Protein AF-A0A969SN34-F1 (afdb_monomer_lite)

Sequence (323 aa):
MRVRGWRISVAPETTIDSSGNVTDIQGRVGVETDTRIGTIGVEGRLGSQAVGDDPLGGIQGGISLIFTPGRPPERRSRCDRRRVTLVENIRYECQQERDIPAQQVTRTREVERQQERTRFLYFDYATSRINNSLSASSLGELSVDLSEGFRVSSIRGFTSPEGPREAGVRFQGNEQLSRERAEAGVSQVQQLCAREGIGNCFAASADISGQGELYTLETLTGEEVERPQQAEFAATEFTTQQQEEMHRTPGLTRRLERARTPDERADIVYPLLRRAAITLTRTQRVTESFTEEIPARIERRDILGGCPPDIIQSAFPQARISP

Foldseek 3Di:
DDWPDKDWDKDKDWDADPVRHTQWIKMKIKIWTADQFFIKMKIKIFIDRDDDDDPRPDGDIDIDIDTDGDDGDDDDDDDDDDDDDDDDDDAFWDKDKDWDAKDKDKDKDKDKDKDKDKAKFFDDPLALHTPCVVRVVRLVVLLVCLVVVWAWQEKEFEAAPPDAQDCDPPGRHQQVRSLSNLVSVVVSSVVSCVVVVNDHRHDPNRYGHRPGYDQFDADPVRHTDDPDVSLVRQLVCCVPPPVNVVVPDVVLVVQCVVDPGSVSSCVSRRSVRRIMMTMIMDIDIDMDIDIDIDHMDMDMDTDPPGDDPSSCCSVPVPDDPDD

Secondary structure (DSSP, 8-state):
-----EEEEEEEEEEE-TTS-EEEEEEEEEEEEEETTEEEEEEEEEEE---SS-TTTT-B--EEEEEEE-PPPPP-------------------EEEEEE--EEEEEEEEEEEEEEEEEEEEB-TTSS-B-HHHHHHHHHHHHHHHHTT-EEEEEEEEE-S-S-SS--SSS--HHHHHHHHHHHHHHHHHHHHHHTT-S--EEEEEEEEEEEESS--B-TTSPBP-TTHHHHHHHHHHHH-GGGGGG--HHHHHHHHH--SHHHHHHHHHHHHSEEEEEEEEEEEEEEEEEEEEPPEEEEEE-TT---HHHHHHH-TT-----

Structure (mmCIF, N/CA/C/O backbone):
data_AF-A0A969SN34-F1
#
_entry.id   AF-A0A969SN34-F1
#
loop_
_atom_site.group_PDB
_atom_site.id
_atom_site.type_symbol
_atom_site.label_atom_id
_atom_site.label_alt_id
_atom_site.label_comp_id
_atom_site.label_asym_id
_atom_site.label_entity_id
_atom_site.label_seq_id
_atom_site.pdbx_PDB_ins_code
_atom_site.Cartn_x
_atom_site.Cartn_y
_atom_site.Cartn_z
_atom_site.occupancy
_atom_site.B_iso_or_equiv
_atom_site.auth_seq_id
_atom_site.auth_comp_id
_atom_site.auth_asym_id
_atom_site.auth_atom_id
_atom_site.pdbx_PDB_model_num
ATOM 1 N N . MET A 1 1 ? 80.423 12.683 -58.656 1.00 37.47 1 MET A N 1
ATOM 2 C CA . MET A 1 1 ? 79.623 11.612 -58.014 1.00 37.47 1 MET A CA 1
ATOM 3 C C . MET A 1 1 ? 79.048 10.713 -59.100 1.00 37.47 1 MET A C 1
ATOM 5 O O . MET A 1 1 ? 78.595 11.242 -60.101 1.00 37.47 1 MET A O 1
ATOM 9 N N . ARG A 1 2 ? 79.123 9.381 -58.968 1.00 41.38 2 ARG A N 1
ATOM 10 C CA . ARG A 1 2 ? 78.404 8.451 -59.862 1.00 41.38 2 ARG A CA 1
ATOM 11 C C . ARG A 1 2 ? 77.248 7.864 -59.066 1.00 41.38 2 ARG A C 1
ATOM 13 O O . ARG A 1 2 ? 77.517 7.167 -58.092 1.00 41.38 2 ARG A O 1
ATOM 20 N N . VAL A 1 3 ? 76.028 8.174 -59.481 1.00 42.81 3 VAL A N 1
ATOM 21 C CA . VAL A 1 3 ? 74.802 7.562 -58.973 1.00 42.81 3 VAL A CA 1
ATOM 22 C C . VAL A 1 3 ? 74.585 6.228 -59.690 1.00 42.81 3 VAL A C 1
ATOM 24 O O . VAL A 1 3 ? 74.820 6.154 -60.897 1.00 42.81 3 VAL A O 1
ATOM 27 N N . ARG A 1 4 ? 74.212 5.168 -58.959 1.00 44.03 4 ARG A N 1
ATOM 28 C CA . ARG A 1 4 ? 74.008 3.819 -59.528 1.00 44.03 4 ARG A CA 1
ATOM 29 C C . ARG A 1 4 ? 72.549 3.438 -59.792 1.00 44.03 4 ARG A C 1
ATOM 31 O O . ARG A 1 4 ? 72.320 2.471 -60.506 1.00 44.03 4 ARG A O 1
ATOM 38 N N . GLY A 1 5 ? 71.602 4.237 -59.332 1.00 53.84 5 GLY A N 1
ATOM 39 C CA . GLY A 1 5 ? 70.182 4.084 -59.615 1.00 53.84 5 GLY A CA 1
ATOM 40 C C . GLY A 1 5 ? 69.414 5.187 -58.907 1.00 53.84 5 GLY A C 1
ATOM 41 O O . GLY A 1 5 ? 69.837 5.634 -57.838 1.00 53.84 5 GLY A O 1
ATOM 42 N N . TRP A 1 6 ? 68.333 5.644 -59.531 1.00 41.66 6 TRP A N 1
ATOM 43 C CA . TRP A 1 6 ? 67.339 6.502 -58.900 1.00 41.66 6 TRP A CA 1
ATOM 44 C C . TRP A 1 6 ? 66.037 5.723 -58.813 1.00 41.66 6 TRP A C 1
ATOM 46 O O . TRP A 1 6 ? 65.613 5.137 -59.812 1.00 41.66 6 TRP A O 1
ATOM 56 N N . ARG A 1 7 ? 65.403 5.731 -57.643 1.00 48.06 7 ARG A N 1
ATOM 57 C CA . ARG A 1 7 ? 64.019 5.292 -57.483 1.00 48.06 7 ARG A CA 1
ATOM 58 C C . ARG A 1 7 ? 63.188 6.512 -57.133 1.00 48.06 7 ARG A C 1
ATOM 60 O O . ARG A 1 7 ? 63.484 7.201 -56.164 1.00 48.06 7 ARG A O 1
ATOM 67 N N . ILE A 1 8 ? 62.175 6.780 -57.944 1.00 47.59 8 ILE A N 1
ATOM 68 C CA . ILE A 1 8 ? 61.198 7.833 -57.686 1.00 47.59 8 ILE A CA 1
ATOM 69 C C . ILE A 1 8 ? 59.876 7.131 -57.394 1.00 47.59 8 ILE A C 1
ATOM 71 O O . ILE A 1 8 ? 59.449 6.281 -58.175 1.00 47.59 8 ILE A O 1
ATOM 75 N N . SER A 1 9 ? 59.257 7.451 -56.266 1.00 50.97 9 SER A N 1
ATOM 76 C CA . SER A 1 9 ? 57.917 6.987 -55.910 1.00 50.97 9 SER A CA 1
ATOM 77 C C . SER A 1 9 ? 57.007 8.190 -55.730 1.00 50.97 9 SER A C 1
ATOM 79 O O . SER A 1 9 ? 57.324 9.086 -54.950 1.00 50.97 9 SER A O 1
ATOM 81 N N . VAL A 1 10 ? 55.880 8.191 -56.437 1.00 49.00 10 VAL A N 1
ATOM 82 C CA . VAL A 1 10 ? 54.829 9.201 -56.305 1.00 49.00 10 VAL A CA 1
ATOM 83 C C . VAL A 1 10 ? 53.546 8.472 -55.939 1.00 49.00 10 VAL A C 1
ATOM 85 O O . VAL A 1 10 ? 53.151 7.545 -56.641 1.00 49.00 10 VAL A O 1
ATOM 88 N N . ALA A 1 11 ? 52.929 8.865 -54.830 1.00 54.31 11 ALA A N 1
ATOM 89 C CA . ALA A 1 11 ? 51.657 8.319 -54.370 1.00 54.31 11 ALA A CA 1
ATOM 90 C C . ALA A 1 11 ? 50.701 9.488 -54.094 1.00 54.31 11 ALA A C 1
ATOM 92 O O . ALA A 1 11 ? 50.784 10.081 -53.014 1.00 54.31 11 ALA A O 1
ATOM 93 N N . PRO A 1 12 ? 49.882 9.891 -55.081 1.00 53.34 12 PRO A N 1
ATOM 94 C CA . PRO A 1 12 ? 48.838 10.882 -54.880 1.00 53.34 12 PRO A CA 1
ATOM 95 C C . PRO A 1 12 ? 47.593 10.239 -54.252 1.00 53.34 12 PRO A C 1
ATOM 97 O O . PRO A 1 12 ? 47.234 9.109 -54.576 1.00 53.34 12 PRO A O 1
ATOM 100 N N . GLU A 1 13 ? 46.933 10.982 -53.378 1.00 54.44 13 GLU A N 1
ATOM 101 C CA . GLU A 1 13 ? 45.654 10.672 -52.746 1.00 54.44 13 GLU A CA 1
ATOM 102 C C . GLU A 1 13 ? 44.696 11.827 -53.062 1.00 54.44 13 GLU A C 1
ATOM 104 O O . GLU A 1 13 ? 45.075 12.998 -53.008 1.00 54.44 13 GLU A O 1
ATOM 109 N N . THR A 1 14 ? 43.472 11.519 -53.483 1.00 55.88 14 THR A N 1
ATOM 110 C CA . THR A 1 14 ? 42.495 12.525 -53.920 1.00 55.88 14 THR A CA 1
ATOM 111 C C . THR A 1 14 ? 41.122 12.156 -53.389 1.00 55.88 14 THR A C 1
ATOM 113 O O . THR A 1 14 ? 40.666 11.032 -53.597 1.00 55.88 14 THR A O 1
ATOM 116 N N . THR A 1 15 ? 40.464 13.109 -52.734 1.00 55.94 15 THR A N 1
ATOM 117 C CA . THR A 1 15 ? 39.114 12.949 -52.181 1.00 55.94 15 THR A CA 1
ATOM 118 C C . THR A 1 15 ? 38.113 13.633 -53.104 1.00 55.94 15 THR A C 1
ATOM 120 O O . THR A 1 15 ? 38.333 14.772 -53.517 1.00 55.94 15 THR A O 1
ATOM 123 N N . ILE A 1 16 ? 37.022 12.943 -53.447 1.00 56.94 16 ILE A N 1
ATOM 124 C CA . ILE A 1 16 ? 35.968 13.438 -54.344 1.00 56.94 16 ILE A CA 1
ATOM 125 C C . ILE A 1 16 ? 34.614 13.330 -53.634 1.00 56.94 16 ILE A C 1
ATOM 127 O O . ILE A 1 16 ? 34.317 12.301 -53.026 1.00 56.94 16 ILE A O 1
ATOM 131 N N . ASP A 1 17 ? 33.796 14.382 -53.702 1.00 58.78 17 ASP A N 1
ATOM 132 C CA . ASP A 1 17 ? 32.449 14.403 -53.129 1.00 58.78 17 ASP A CA 1
ATOM 133 C C . ASP A 1 17 ? 31.405 13.664 -53.992 1.00 58.78 17 ASP A C 1
ATOM 135 O O . ASP A 1 17 ? 31.641 13.253 -55.129 1.00 58.78 17 ASP A O 1
ATOM 139 N N . SER A 1 18 ? 30.194 13.513 -53.450 1.00 51.66 18 SER A N 1
ATOM 140 C CA . SER A 1 18 ? 29.068 12.857 -54.138 1.00 51.66 18 SER A CA 1
ATOM 141 C C . SER A 1 18 ? 28.562 13.575 -55.400 1.00 51.66 18 SER A C 1
ATOM 143 O O . SER A 1 18 ? 27.781 12.994 -56.152 1.00 51.66 18 SER A O 1
ATOM 145 N N . SER A 1 19 ? 28.994 14.816 -55.638 1.00 58.31 19 SER A N 1
ATOM 146 C CA . SER A 1 19 ? 28.696 15.599 -56.843 1.00 58.31 19 SER A CA 1
ATOM 147 C C . SER A 1 19 ? 29.818 15.513 -57.888 1.00 58.31 19 SER A C 1
ATOM 149 O O . SER A 1 19 ? 29.701 16.122 -58.949 1.00 58.31 19 SER A O 1
ATOM 151 N N . GLY A 1 20 ? 30.879 14.744 -57.613 1.00 51.03 20 GLY A N 1
ATOM 152 C CA . GLY A 1 20 ? 32.024 14.563 -58.503 1.00 51.03 20 GLY A CA 1
ATOM 153 C C . GLY A 1 20 ? 33.087 15.657 -58.386 1.00 51.03 20 GLY A C 1
ATOM 154 O O . GLY A 1 20 ? 33.998 15.695 -59.212 1.00 51.03 20 GLY A O 1
ATOM 155 N N . ASN A 1 21 ? 33.003 16.539 -57.385 1.00 57.62 21 ASN A N 1
ATOM 156 C CA . ASN A 1 21 ? 33.997 17.590 -57.185 1.00 57.62 21 ASN A CA 1
ATOM 157 C C . ASN A 1 21 ? 35.144 17.081 -56.314 1.00 57.62 21 ASN A C 1
ATOM 159 O O . ASN A 1 21 ? 34.923 16.436 -55.290 1.00 57.62 21 ASN A O 1
ATOM 163 N N . VAL A 1 22 ? 36.376 17.415 -56.685 1.00 56.69 22 VAL A N 1
ATOM 164 C CA . VAL A 1 22 ? 37.546 17.169 -55.836 1.00 56.69 22 VAL A CA 1
ATOM 165 C C . VAL A 1 22 ? 37.460 18.076 -54.606 1.00 56.69 22 VAL A C 1
ATOM 167 O O . VAL A 1 22 ? 37.184 19.264 -54.747 1.00 56.69 22 VAL A O 1
ATOM 170 N N . THR A 1 23 ? 37.679 17.535 -53.409 1.00 56.22 23 THR A N 1
ATOM 171 C CA . THR A 1 23 ? 37.606 18.278 -52.136 1.00 56.22 23 THR A CA 1
ATOM 172 C C . THR A 1 23 ? 38.930 18.320 -51.377 1.00 56.22 23 THR A C 1
ATOM 174 O O . THR A 1 23 ? 39.131 19.235 -50.582 1.00 56.22 23 THR A O 1
ATOM 177 N N . ASP A 1 24 ? 39.845 17.382 -51.637 1.00 52.28 24 ASP A N 1
ATOM 178 C CA . ASP A 1 24 ? 41.203 17.378 -51.079 1.00 52.28 24 ASP A CA 1
ATOM 179 C C . ASP A 1 24 ? 42.180 16.650 -52.018 1.00 52.28 24 ASP A C 1
ATOM 181 O O . ASP A 1 24 ? 41.804 15.682 -52.687 1.00 52.28 24 ASP A O 1
ATOM 185 N N . ILE A 1 25 ? 43.436 17.107 -52.061 1.00 51.78 25 ILE A N 1
ATOM 186 C CA . ILE A 1 25 ? 44.532 16.462 -52.799 1.00 51.78 25 ILE A CA 1
ATOM 187 C C . ILE A 1 25 ? 45.773 16.418 -51.905 1.00 51.78 25 ILE A C 1
ATOM 189 O O . ILE A 1 25 ? 46.322 17.446 -51.492 1.00 51.78 25 ILE A O 1
ATOM 193 N N . GLN A 1 26 ? 46.269 15.206 -51.671 1.00 55.09 26 GLN A N 1
ATOM 194 C CA . GLN A 1 26 ? 47.509 14.943 -50.952 1.00 55.09 26 GLN A CA 1
ATOM 195 C C . GLN A 1 26 ? 48.450 14.107 -51.820 1.00 55.09 26 GLN A C 1
ATOM 197 O O . GLN A 1 26 ? 48.048 13.422 -52.753 1.00 55.09 26 GLN A O 1
ATOM 202 N N . GLY A 1 27 ? 49.744 14.158 -51.543 1.00 45.28 27 GLY A N 1
ATOM 203 C CA . GLY A 1 27 ? 50.736 13.430 -52.312 1.00 45.28 27 GLY A CA 1
ATOM 204 C C . GLY A 1 27 ? 51.990 13.163 -51.508 1.00 45.28 27 GLY A C 1
ATOM 205 O O . GLY A 1 27 ? 52.451 13.991 -50.722 1.00 45.28 27 GLY A O 1
ATOM 206 N N . ARG A 1 28 ? 52.578 11.990 -51.716 1.00 54.94 28 ARG A N 1
ATOM 207 C CA . ARG A 1 28 ? 53.926 11.687 -51.231 1.00 54.94 28 ARG A CA 1
ATOM 208 C C . ARG A 1 28 ? 54.864 11.546 -52.406 1.00 54.94 28 ARG A C 1
ATOM 210 O O . ARG A 1 28 ? 54.549 10.848 -53.369 1.00 54.94 28 ARG A O 1
ATOM 217 N N . VAL A 1 29 ? 56.018 12.192 -52.305 1.00 48.56 29 VAL A N 1
ATOM 218 C CA . VAL A 1 29 ? 57.090 12.087 -53.291 1.00 48.56 29 VAL A CA 1
ATOM 219 C C . VAL A 1 29 ? 58.352 11.638 -52.574 1.00 48.56 29 VAL A C 1
ATOM 221 O O . VAL A 1 29 ? 58.842 12.311 -51.670 1.00 48.56 29 VAL A O 1
ATOM 224 N N . GLY A 1 30 ? 58.863 10.484 -52.984 1.00 45.97 30 GLY A N 1
ATOM 225 C CA . GLY A 1 30 ? 60.123 9.922 -52.520 1.00 45.97 30 GLY A CA 1
ATOM 226 C C . GLY A 1 30 ? 61.121 9.864 -53.667 1.00 45.97 30 GLY A C 1
ATOM 227 O O . GLY A 1 30 ? 60.784 9.396 -54.755 1.00 45.97 30 GLY A O 1
ATOM 228 N N . VAL A 1 31 ? 62.345 10.328 -53.432 1.00 49.12 31 VAL A N 1
ATOM 229 C CA . VAL A 1 31 ? 63.472 10.156 -54.351 1.00 49.12 31 VAL A CA 1
ATOM 230 C C . VAL A 1 31 ? 64.612 9.500 -53.595 1.00 49.12 31 VAL A C 1
ATOM 232 O O . VAL A 1 31 ? 65.185 10.086 -52.680 1.00 49.12 31 VAL A O 1
ATOM 235 N N . GLU A 1 32 ? 64.970 8.294 -54.009 1.00 52.81 32 GLU A N 1
ATOM 236 C CA . GLU A 1 32 ? 66.104 7.556 -53.470 1.00 52.81 32 GLU A CA 1
ATOM 237 C C . GLU A 1 32 ? 67.212 7.459 -54.509 1.00 52.81 32 GLU A C 1
ATOM 239 O O . GLU A 1 32 ? 66.974 7.234 -55.699 1.00 52.81 32 GLU A O 1
ATOM 244 N N . THR A 1 33 ? 68.448 7.627 -54.052 1.00 46.47 33 THR A N 1
ATOM 245 C CA . THR A 1 33 ? 69.641 7.519 -54.878 1.00 46.47 33 THR A CA 1
ATOM 246 C C . THR A 1 33 ? 70.701 6.668 -54.198 1.00 46.47 33 THR A C 1
ATOM 248 O O . THR A 1 33 ? 71.120 6.928 -53.068 1.00 46.47 33 THR A O 1
ATOM 251 N N . ASP A 1 34 ? 71.234 5.700 -54.938 1.00 50.91 34 ASP A N 1
ATOM 252 C CA . ASP A 1 34 ? 72.347 4.889 -54.453 1.00 50.91 34 ASP A CA 1
ATOM 253 C C . ASP A 1 34 ? 73.675 5.624 -54.641 1.00 50.91 34 ASP A C 1
ATOM 255 O O . ASP A 1 34 ? 74.061 5.997 -55.761 1.00 50.91 34 ASP A O 1
ATOM 259 N N . THR A 1 35 ? 74.407 5.813 -53.542 1.00 52.69 35 THR A N 1
ATOM 260 C CA . THR A 1 35 ? 75.749 6.405 -53.533 1.00 52.69 35 THR A CA 1
ATOM 261 C C . THR A 1 35 ? 76.817 5.373 -53.170 1.00 52.69 35 THR A C 1
ATOM 263 O O . THR A 1 35 ? 76.539 4.234 -52.809 1.00 52.69 35 THR A O 1
ATOM 266 N N . ARG A 1 36 ? 78.093 5.766 -53.269 1.00 47.22 36 ARG A N 1
ATOM 267 C CA . ARG A 1 36 ? 79.232 4.879 -52.963 1.00 47.22 36 ARG A CA 1
ATOM 268 C C . ARG A 1 36 ? 79.322 4.452 -51.494 1.00 47.22 36 ARG A C 1
ATOM 270 O O . ARG A 1 36 ? 80.064 3.522 -51.210 1.00 47.22 36 ARG A O 1
ATOM 277 N N . ILE A 1 37 ? 78.640 5.161 -50.599 1.00 43.34 37 ILE A N 1
ATOM 278 C CA . ILE A 1 37 ? 78.746 4.997 -49.142 1.00 43.34 37 ILE A CA 1
ATOM 279 C C . ILE A 1 37 ? 77.419 4.571 -48.496 1.00 43.34 37 ILE A C 1
ATOM 281 O O . ILE A 1 37 ? 77.349 4.424 -47.281 1.00 43.34 37 ILE A O 1
ATOM 285 N N . GLY A 1 38 ? 76.369 4.368 -49.295 1.00 48.16 38 GLY A N 1
ATOM 286 C CA . GLY A 1 38 ? 75.015 4.118 -48.811 1.00 48.16 38 GLY A CA 1
ATOM 287 C C . GLY A 1 38 ? 73.951 4.714 -49.728 1.00 48.16 38 GLY A C 1
ATOM 288 O O . GLY A 1 38 ? 74.276 5.357 -50.731 1.00 48.16 38 GLY A O 1
ATOM 289 N N . THR A 1 39 ? 72.687 4.533 -49.375 1.00 51.75 39 THR A N 1
ATOM 290 C CA . THR A 1 39 ? 71.547 5.104 -50.106 1.00 51.75 39 THR A CA 1
ATOM 291 C C . THR A 1 39 ? 71.109 6.397 -49.417 1.00 51.75 39 THR A C 1
ATOM 293 O O . THR A 1 39 ? 71.002 6.445 -48.189 1.00 51.75 39 THR A O 1
ATOM 296 N N . ILE A 1 40 ? 70.915 7.458 -50.205 1.00 44.22 40 ILE A N 1
ATOM 297 C CA . ILE A 1 40 ? 70.352 8.737 -49.752 1.00 44.22 40 ILE A CA 1
ATOM 298 C C . ILE A 1 40 ? 68.917 8.803 -50.268 1.00 44.22 40 ILE A C 1
ATOM 300 O O . ILE A 1 40 ? 68.706 8.721 -51.477 1.00 44.22 40 ILE A O 1
ATOM 304 N N . GLY A 1 41 ? 67.954 8.960 -49.366 1.00 48.53 41 GLY A N 1
ATOM 305 C CA . GLY A 1 41 ? 66.547 9.176 -49.687 1.00 48.53 41 GLY A CA 1
ATOM 306 C C . GLY A 1 41 ? 66.076 10.558 -49.248 1.00 48.53 41 GLY A C 1
ATOM 307 O O . GLY A 1 41 ? 66.470 11.046 -48.186 1.00 48.53 41 GLY A O 1
ATOM 308 N N . VAL A 1 42 ? 65.228 11.176 -50.065 1.00 44.47 42 VAL A N 1
ATOM 309 C CA . VAL A 1 42 ? 64.435 12.358 -49.717 1.00 44.47 42 VAL A CA 1
ATOM 310 C C . VAL A 1 42 ? 62.971 11.959 -49.822 1.00 44.47 42 VAL A C 1
ATOM 312 O O . VAL A 1 42 ? 62.525 11.598 -50.908 1.00 44.47 42 VAL A O 1
ATOM 315 N N . GLU A 1 43 ? 62.229 12.029 -48.721 1.00 50.00 43 GLU A N 1
ATOM 316 C CA . GLU A 1 43 ? 60.771 11.878 -48.732 1.00 50.00 43 GLU A CA 1
ATOM 317 C C . GLU A 1 43 ? 60.127 13.214 -48.352 1.00 50.00 43 GLU A C 1
ATOM 319 O O . GLU A 1 43 ? 60.530 13.869 -47.384 1.00 50.00 43 GLU A O 1
ATOM 324 N N . GLY A 1 44 ? 59.135 13.623 -49.138 1.00 39.69 44 GLY A N 1
ATOM 325 C CA . GLY A 1 44 ? 58.303 14.789 -48.883 1.00 39.69 44 GLY A CA 1
ATOM 326 C C . GLY A 1 44 ? 56.827 14.416 -48.923 1.00 39.69 44 GLY A C 1
ATOM 327 O O . GLY A 1 44 ? 56.391 13.629 -49.766 1.00 39.69 44 GLY A O 1
ATOM 328 N N . ARG A 1 45 ? 56.049 15.008 -48.015 1.00 46.88 45 ARG A N 1
ATOM 329 C CA . ARG A 1 45 ? 54.586 15.050 -48.117 1.00 46.88 45 ARG A CA 1
ATOM 330 C C . ARG A 1 45 ? 54.187 16.411 -48.668 1.00 46.88 45 ARG A C 1
ATOM 332 O O . ARG A 1 45 ? 54.700 17.424 -48.202 1.00 46.88 45 ARG A O 1
ATOM 339 N N . LEU A 1 46 ? 53.305 16.419 -49.652 1.00 49.97 46 LEU A N 1
ATOM 340 C CA . LEU A 1 46 ? 52.733 17.602 -50.279 1.00 49.97 46 LEU A CA 1
ATOM 341 C C . LEU A 1 46 ? 51.220 17.507 -50.082 1.00 49.97 46 LEU A C 1
ATOM 343 O O . LEU A 1 46 ? 50.632 16.488 -50.420 1.00 49.97 46 LEU A O 1
ATOM 347 N N . GLY A 1 47 ? 50.591 18.524 -49.510 1.00 43.91 47 GLY A N 1
ATOM 348 C CA . GLY A 1 47 ? 49.133 18.606 -49.432 1.00 43.91 47 GLY A CA 1
ATOM 349 C C . GLY A 1 47 ? 48.687 20.021 -49.757 1.00 43.91 47 GLY A C 1
ATOM 350 O O . GLY A 1 47 ? 49.388 20.972 -49.404 1.00 43.91 47 GLY A O 1
ATOM 351 N N . SER A 1 48 ? 47.543 20.157 -50.425 1.00 46.16 48 SER A N 1
ATOM 352 C CA . SER A 1 48 ? 46.886 21.447 -50.635 1.00 46.16 48 SER A CA 1
ATOM 353 C C . SER A 1 48 ? 45.409 21.339 -50.270 1.00 46.16 48 SER A C 1
ATOM 355 O O . SER A 1 48 ? 44.693 20.542 -50.861 1.00 46.16 48 SER A O 1
ATOM 357 N N . GLN A 1 49 ? 44.936 22.200 -49.366 1.00 40.94 49 GLN A N 1
ATOM 358 C CA . GLN A 1 49 ? 43.505 22.342 -49.050 1.00 40.94 49 GLN A CA 1
ATOM 359 C C . GLN A 1 49 ? 42.733 23.209 -50.069 1.00 40.94 49 GLN A C 1
ATOM 361 O O . GLN A 1 49 ? 41.570 23.530 -49.840 1.00 40.94 49 GLN A O 1
ATOM 366 N N . ALA A 1 50 ? 43.361 23.647 -51.166 1.00 38.12 50 ALA A N 1
ATOM 367 C CA . ALA A 1 50 ? 42.757 24.568 -52.126 1.00 38.12 50 ALA A CA 1
ATOM 368 C C . ALA A 1 50 ? 42.471 23.864 -53.458 1.00 38.12 50 ALA A C 1
ATOM 370 O O . ALA A 1 50 ? 43.392 23.493 -54.183 1.00 38.12 50 ALA A O 1
ATOM 371 N N . VAL A 1 51 ? 41.187 23.710 -53.781 1.00 41.84 51 VAL A N 1
ATOM 372 C CA . VAL A 1 51 ? 40.707 23.209 -55.074 1.00 41.84 51 VAL A CA 1
ATOM 373 C C . VAL A 1 51 ? 40.363 24.416 -55.955 1.00 41.84 51 VAL A C 1
ATOM 375 O O . VAL A 1 51 ? 39.466 25.192 -55.631 1.00 41.84 51 VAL A O 1
ATOM 378 N N . GLY A 1 52 ? 41.115 24.599 -57.042 1.00 43.38 52 GLY A N 1
ATOM 379 C CA . GLY A 1 52 ? 41.005 25.696 -58.014 1.00 43.38 52 GLY A CA 1
ATOM 380 C C . GLY A 1 52 ? 42.164 25.659 -59.022 1.00 43.38 52 GLY A C 1
ATOM 381 O O . GLY A 1 52 ? 43.080 24.865 -58.833 1.00 43.38 52 GLY A O 1
ATOM 382 N N . ASP A 1 53 ? 42.117 26.498 -60.070 1.00 37.25 53 ASP A N 1
ATOM 383 C CA . ASP A 1 53 ? 42.928 26.482 -61.319 1.00 37.25 53 ASP A CA 1
ATOM 384 C C . ASP A 1 53 ? 44.474 26.483 -61.195 1.00 37.25 53 ASP A C 1
ATOM 386 O O . ASP A 1 53 ? 45.178 26.624 -62.196 1.00 37.25 53 ASP A O 1
ATOM 390 N N . ASP A 1 54 ? 45.035 26.294 -60.003 1.00 39.16 54 ASP A N 1
ATOM 391 C CA . ASP A 1 54 ? 46.471 26.142 -59.793 1.00 39.16 54 ASP A CA 1
ATOM 392 C C . ASP A 1 54 ? 46.773 25.043 -58.747 1.00 39.16 54 ASP A C 1
ATOM 394 O O . ASP A 1 54 ? 46.925 25.333 -57.555 1.00 39.16 54 ASP A O 1
ATOM 398 N N . PRO A 1 55 ? 46.879 23.759 -59.155 1.00 37.72 55 PRO A N 1
ATOM 399 C CA . PRO A 1 55 ? 47.077 22.612 -58.255 1.00 37.72 55 PRO A CA 1
ATOM 400 C C . PRO A 1 55 ? 48.458 22.569 -57.563 1.00 37.72 55 PRO A C 1
ATOM 402 O O . PRO A 1 55 ? 48.823 21.563 -56.955 1.00 37.72 55 PRO A O 1
ATOM 405 N N . LEU A 1 56 ? 49.250 23.645 -57.651 1.00 36.66 56 LEU A N 1
ATOM 406 C CA . LEU A 1 56 ? 50.538 23.815 -56.967 1.00 36.66 56 LEU A CA 1
ATOM 407 C C . LEU A 1 56 ? 50.586 25.063 -56.062 1.00 36.66 56 LEU A C 1
ATOM 409 O O . LEU A 1 56 ? 51.603 25.315 -55.407 1.00 36.66 56 LEU A O 1
ATOM 413 N N . GLY A 1 57 ? 49.496 25.831 -55.983 1.00 32.88 57 GLY A N 1
ATOM 414 C CA . GLY A 1 57 ? 49.406 27.095 -55.251 1.00 32.88 57 GLY A CA 1
ATOM 415 C C . GLY A 1 57 ? 49.183 26.935 -53.746 1.00 32.88 57 GLY A C 1
ATOM 416 O O . GLY A 1 57 ? 48.191 27.421 -53.215 1.00 32.88 57 GLY A O 1
ATOM 417 N N . GLY A 1 58 ? 50.090 26.262 -53.035 1.00 38.16 58 GLY A N 1
ATOM 418 C CA . GLY A 1 58 ? 50.030 26.199 -51.568 1.00 38.16 58 GLY A CA 1
ATOM 419 C C . GLY A 1 58 ? 50.703 24.981 -50.955 1.00 38.16 58 GLY A C 1
ATOM 420 O O . GLY A 1 58 ? 50.074 24.240 -50.210 1.00 38.16 58 GLY A O 1
ATOM 421 N N . ILE A 1 59 ? 51.978 24.753 -51.268 1.00 35.78 59 ILE A N 1
ATOM 422 C CA . ILE A 1 59 ? 52.741 23.629 -50.720 1.00 35.78 59 ILE A CA 1
ATOM 423 C C . ILE A 1 59 ? 53.097 23.908 -49.250 1.00 35.78 59 ILE A C 1
ATOM 425 O O . ILE A 1 59 ? 53.985 24.711 -48.963 1.00 35.78 59 ILE A O 1
ATOM 429 N N . GLN A 1 60 ? 52.465 23.197 -48.315 1.00 42.72 60 GLN A N 1
ATOM 430 C CA . GLN A 1 60 ? 53.035 22.956 -46.986 1.00 42.72 60 GLN A CA 1
ATOM 431 C C . GLN A 1 60 ? 53.575 21.524 -46.956 1.00 42.72 60 GLN A C 1
ATOM 433 O O . GLN A 1 60 ? 52.814 20.563 -47.022 1.00 42.72 60 GLN A O 1
ATOM 438 N N . GLY A 1 61 ? 54.899 21.372 -46.895 1.00 35.09 61 GLY A N 1
ATOM 439 C CA . GLY A 1 61 ? 55.540 20.060 -46.922 1.00 35.09 61 GLY A CA 1
ATOM 440 C C . GLY A 1 61 ? 56.821 20.020 -46.101 1.00 35.09 61 GLY A C 1
ATOM 441 O O . GLY A 1 61 ? 57.725 20.828 -46.298 1.00 35.09 61 GLY A O 1
ATOM 442 N N . GLY A 1 62 ? 56.897 19.070 -45.168 1.00 39.25 62 GLY A N 1
ATOM 443 C CA . GLY A 1 62 ? 58.125 18.735 -44.451 1.00 39.25 62 GLY A CA 1
ATOM 444 C C . GLY A 1 62 ? 58.992 17.799 -45.292 1.00 39.25 62 GLY A C 1
ATOM 445 O O . GLY A 1 62 ? 58.489 16.813 -45.832 1.00 39.25 62 GLY A O 1
ATOM 446 N N . ILE A 1 63 ? 60.286 18.101 -45.396 1.00 34.94 63 ILE A N 1
ATOM 447 C CA . ILE A 1 63 ? 61.273 17.276 -46.104 1.00 34.94 63 ILE A CA 1
ATOM 448 C C . ILE A 1 63 ? 62.09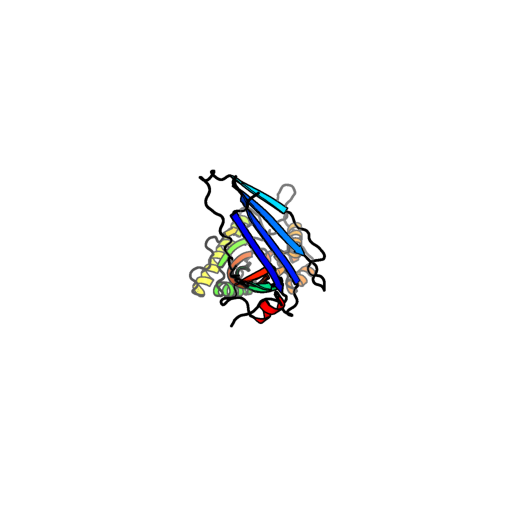6 16.518 -45.064 1.00 34.94 63 ILE A C 1
ATOM 450 O O . ILE A 1 63 ? 62.703 17.136 -44.190 1.00 34.94 63 ILE A O 1
ATOM 454 N N . SER A 1 64 ? 62.142 15.190 -45.171 1.00 37.56 64 SER A N 1
ATOM 455 C CA . SER A 1 64 ? 63.025 14.350 -44.354 1.00 37.56 64 SER A CA 1
ATOM 456 C C . SER A 1 64 ? 64.128 13.736 -45.216 1.00 37.56 64 SER A C 1
ATOM 458 O O . SER A 1 64 ? 63.866 13.188 -46.286 1.00 37.56 64 SER A O 1
ATOM 460 N N . LEU A 1 65 ? 65.372 13.838 -44.744 1.00 29.19 65 LEU A N 1
ATOM 461 C CA . LEU A 1 65 ? 66.562 13.245 -45.360 1.00 29.19 65 LEU A CA 1
ATOM 462 C C . LEU A 1 65 ? 66.943 11.975 -44.596 1.00 29.19 65 LEU A C 1
ATOM 464 O O . LEU A 1 65 ? 67.224 12.040 -43.399 1.00 29.19 65 LEU A O 1
ATOM 468 N N . ILE A 1 66 ? 66.989 10.832 -45.283 1.00 45.53 66 ILE A N 1
ATOM 469 C CA . ILE A 1 66 ? 67.361 9.540 -44.691 1.00 45.53 66 ILE A CA 1
ATOM 470 C C . ILE A 1 66 ? 68.652 9.050 -45.351 1.00 45.53 66 ILE A C 1
ATOM 472 O O . ILE A 1 66 ? 68.733 8.931 -46.574 1.00 45.53 66 ILE A O 1
ATOM 476 N N . PHE A 1 67 ? 69.672 8.758 -44.541 1.00 35.31 67 PHE A N 1
ATOM 477 C CA . PHE A 1 67 ? 70.937 8.183 -45.001 1.00 35.31 67 PHE A CA 1
ATOM 478 C C . PHE A 1 67 ? 71.135 6.791 -44.405 1.00 35.31 67 PHE A C 1
ATOM 480 O O . PHE A 1 67 ? 71.234 6.650 -43.187 1.00 35.31 67 PHE A O 1
ATOM 487 N N . THR A 1 68 ? 71.235 5.774 -45.264 1.00 47.50 68 THR A N 1
ATOM 488 C CA . THR A 1 68 ? 71.463 4.384 -44.839 1.00 47.50 68 THR A CA 1
ATOM 489 C C . THR A 1 68 ? 72.851 3.920 -45.294 1.00 47.50 68 THR A C 1
ATOM 491 O O . THR A 1 68 ? 73.053 3.743 -46.500 1.00 47.50 68 THR A O 1
ATOM 494 N N . PRO A 1 69 ? 73.826 3.721 -44.383 1.00 36.00 69 PRO A N 1
ATOM 495 C CA . PRO A 1 69 ? 75.188 3.330 -44.749 1.00 36.00 69 PRO A CA 1
ATOM 496 C C . PRO A 1 69 ? 75.267 1.884 -45.265 1.00 36.00 69 PRO A C 1
ATOM 498 O O . PRO A 1 69 ? 74.714 0.971 -44.655 1.00 36.00 69 PRO A O 1
ATOM 501 N N . GLY A 1 70 ? 76.013 1.657 -46.351 1.00 46.78 70 GLY A N 1
ATOM 502 C CA . GLY A 1 70 ? 76.221 0.331 -46.956 1.00 46.78 70 GLY A CA 1
ATOM 503 C C . GLY A 1 70 ? 77.702 -0.014 -47.177 1.00 46.78 70 GLY A C 1
ATOM 504 O O . GLY A 1 70 ? 78.548 0.876 -47.269 1.00 46.78 70 GLY A O 1
ATOM 505 N N . ARG A 1 71 ? 78.031 -1.317 -47.254 1.00 49.69 71 ARG A N 1
ATOM 506 C CA . ARG A 1 71 ? 79.415 -1.824 -47.409 1.00 49.69 71 ARG A CA 1
ATOM 507 C C . ARG A 1 71 ? 80.020 -1.503 -48.796 1.00 49.69 71 ARG A C 1
ATOM 509 O O . ARG A 1 71 ? 79.305 -1.553 -49.796 1.00 49.69 71 ARG A O 1
ATOM 516 N N . PRO A 1 72 ? 81.337 -1.220 -48.886 1.00 44.38 72 PRO A N 1
ATOM 517 C CA . PRO A 1 72 ? 81.980 -0.751 -50.119 1.00 44.38 72 PRO A CA 1
ATOM 518 C C . PRO A 1 72 ? 82.174 -1.875 -51.165 1.00 44.38 72 PRO A C 1
ATOM 520 O O . PRO A 1 72 ? 82.627 -2.957 -50.795 1.00 44.38 72 PRO A O 1
ATOM 523 N N . PRO A 1 73 ? 81.897 -1.643 -52.469 1.00 44.28 73 PRO A N 1
ATOM 524 C CA . PRO A 1 73 ? 82.045 -2.670 -53.505 1.00 44.28 73 PRO A CA 1
ATOM 525 C C . PRO A 1 73 ? 83.384 -2.620 -54.273 1.00 44.28 73 PRO A C 1
ATOM 527 O O . PRO A 1 73 ? 83.989 -1.560 -54.455 1.00 44.28 73 PRO A O 1
ATOM 530 N N . GLU A 1 74 ? 83.795 -3.791 -54.775 1.00 43.66 74 GLU A N 1
ATOM 531 C CA . GLU A 1 74 ? 85.021 -4.078 -55.539 1.00 43.66 74 GLU A CA 1
ATOM 532 C C . GLU A 1 74 ? 85.087 -3.492 -56.972 1.00 43.66 74 GLU A C 1
ATOM 534 O O . GLU A 1 74 ? 84.154 -2.886 -57.502 1.00 43.66 74 GLU A O 1
ATOM 539 N N . ARG A 1 75 ? 86.287 -3.626 -57.560 1.00 44.31 75 ARG A N 1
ATOM 540 C CA . ARG A 1 75 ? 86.891 -2.859 -58.664 1.00 44.31 75 ARG A CA 1
ATOM 541 C C . ARG A 1 75 ? 86.126 -2.819 -60.004 1.00 44.31 75 ARG A C 1
ATOM 543 O O . ARG A 1 75 ? 85.585 -3.793 -60.498 1.00 44.31 75 ARG A O 1
ATOM 550 N N . ARG A 1 76 ? 86.246 -1.625 -60.608 1.00 44.91 76 ARG A N 1
ATOM 551 C CA . ARG A 1 76 ? 86.035 -1.153 -61.998 1.00 44.91 76 ARG A CA 1
ATOM 552 C C . ARG A 1 76 ? 85.580 -2.178 -63.063 1.00 44.91 76 ARG A C 1
ATOM 554 O O . ARG A 1 76 ? 86.376 -2.977 -63.540 1.00 44.91 76 ARG A O 1
ATOM 561 N N . SER A 1 77 ? 84.382 -1.948 -63.607 1.00 42.44 77 SER A N 1
ATOM 562 C CA . SER A 1 77 ? 83.915 -2.467 -64.908 1.00 42.44 77 SER A CA 1
ATOM 563 C C . SER A 1 77 ? 83.578 -1.299 -65.847 1.00 42.44 77 SER A C 1
ATOM 565 O O . SER A 1 77 ? 83.196 -0.218 -65.382 1.00 42.44 77 SER A O 1
ATOM 567 N N . ARG A 1 78 ? 83.781 -1.495 -67.160 1.00 42.41 78 ARG A N 1
ATOM 568 C CA . ARG A 1 78 ? 83.506 -0.522 -68.235 1.00 42.41 78 ARG A CA 1
ATOM 569 C C . ARG A 1 78 ? 82.059 -0.014 -68.176 1.00 42.41 78 ARG A C 1
ATOM 571 O O . ARG A 1 78 ? 81.146 -0.759 -67.844 1.00 42.41 78 ARG A O 1
ATOM 578 N N . CYS A 1 79 ? 81.869 1.269 -68.475 1.00 42.59 79 CYS A N 1
ATOM 579 C CA . CYS A 1 79 ? 80.554 1.903 -68.503 1.00 42.59 79 CYS A CA 1
ATOM 580 C C . CYS A 1 79 ? 79.928 1.768 -69.892 1.00 42.59 79 CYS A C 1
ATOM 582 O O . CYS A 1 79 ? 80.247 2.571 -70.765 1.00 42.59 79 CYS A O 1
ATOM 584 N N . ASP A 1 80 ? 78.998 0.832 -70.056 1.00 49.34 80 ASP A N 1
ATOM 585 C CA . ASP A 1 80 ? 78.064 0.858 -71.179 1.00 49.34 80 ASP A CA 1
ATOM 586 C C . ASP A 1 80 ? 76.831 1.681 -70.790 1.00 49.34 80 ASP A C 1
ATOM 588 O O . ASP A 1 80 ? 76.202 1.454 -69.752 1.00 49.34 80 ASP A O 1
ATOM 592 N N . ARG A 1 81 ? 76.496 2.686 -71.608 1.00 43.44 81 ARG A N 1
ATOM 593 C CA . ARG A 1 81 ? 75.232 3.422 -71.490 1.00 43.44 81 ARG A CA 1
ATOM 594 C C . ARG A 1 81 ? 74.106 2.478 -71.893 1.00 43.44 81 ARG A C 1
ATOM 596 O O . ARG A 1 81 ? 73.961 2.159 -73.068 1.00 43.44 81 ARG A O 1
ATOM 603 N N . ARG A 1 82 ? 73.292 2.061 -70.928 1.00 41.00 82 ARG A N 1
ATOM 604 C CA . ARG A 1 82 ? 72.087 1.269 -71.180 1.00 41.00 82 ARG A CA 1
ATOM 605 C C . ARG A 1 82 ? 70.872 2.184 -71.068 1.00 41.00 82 ARG A C 1
ATOM 607 O O . ARG A 1 82 ? 70.696 2.842 -70.047 1.00 41.00 82 ARG A O 1
ATOM 614 N N . ARG A 1 83 ? 70.048 2.246 -72.119 1.00 35.72 83 ARG A N 1
ATOM 615 C CA . ARG A 1 83 ? 68.685 2.781 -72.003 1.00 35.72 83 ARG A CA 1
ATOM 616 C C . ARG A 1 83 ? 67.906 1.815 -71.118 1.00 35.72 83 ARG A C 1
ATOM 618 O O . ARG A 1 83 ? 67.831 0.631 -71.432 1.00 35.72 83 ARG A O 1
ATOM 625 N N . VAL A 1 84 ? 67.377 2.321 -70.014 1.00 36.38 84 VAL A N 1
ATOM 626 C CA . VAL A 1 84 ? 66.452 1.590 -69.152 1.00 36.38 84 VAL A CA 1
ATOM 627 C C . VAL A 1 84 ? 65.087 2.207 -69.407 1.00 36.38 84 VAL A C 1
ATOM 629 O O . VAL A 1 84 ? 64.916 3.408 -69.213 1.00 36.38 84 VAL A O 1
ATOM 632 N N . THR A 1 85 ? 64.150 1.417 -69.918 1.00 36.31 85 THR A N 1
ATOM 633 C CA . THR A 1 85 ? 62.760 1.850 -70.053 1.00 36.31 85 THR A CA 1
ATOM 634 C C . THR A 1 85 ? 62.119 1.716 -68.680 1.00 36.31 85 THR A C 1
ATOM 636 O O . THR A 1 85 ? 62.008 0.607 -68.160 1.00 36.31 85 THR A O 1
ATOM 639 N N . LEU A 1 86 ? 61.754 2.841 -68.071 1.00 36.62 86 LEU A N 1
ATOM 640 C CA . LEU A 1 86 ? 60.897 2.852 -66.891 1.00 36.62 86 LEU A CA 1
ATOM 641 C C . LEU A 1 86 ? 59.501 2.424 -67.347 1.00 36.62 86 LEU A C 1
ATOM 643 O O . LEU A 1 86 ? 58.906 3.081 -68.197 1.00 36.62 86 LEU A O 1
ATOM 647 N N . VAL A 1 87 ? 59.019 1.295 -66.835 1.00 47.47 87 VAL A N 1
ATOM 648 C CA . VAL A 1 87 ? 57.625 0.881 -67.012 1.00 47.47 87 VAL A CA 1
ATOM 649 C C . VAL A 1 87 ? 56.881 1.365 -65.777 1.00 47.47 87 VAL A C 1
ATOM 651 O O . VAL A 1 87 ? 57.146 0.894 -64.671 1.00 47.47 87 VAL A O 1
ATOM 654 N N . GLU A 1 88 ? 56.008 2.349 -65.957 1.00 46.00 88 GLU A N 1
ATOM 655 C CA . GLU A 1 88 ? 55.120 2.825 -64.901 1.00 46.00 88 GLU A CA 1
ATOM 656 C C . GLU A 1 88 ? 54.110 1.719 -64.584 1.00 46.00 88 GLU A C 1
ATOM 658 O O . GLU A 1 88 ? 53.379 1.265 -65.461 1.00 46.00 88 GLU A O 1
ATOM 663 N N . ASN A 1 89 ? 54.093 1.252 -63.336 1.00 51.91 89 ASN A N 1
ATOM 664 C CA . ASN A 1 89 ? 53.076 0.330 -62.846 1.00 51.91 89 ASN A CA 1
ATOM 665 C C . ASN A 1 89 ? 52.218 1.088 -61.834 1.00 51.91 89 ASN A C 1
ATOM 667 O O . ASN A 1 89 ? 52.546 1.142 -60.648 1.00 51.91 89 ASN A O 1
ATOM 671 N N . ILE A 1 90 ? 51.190 1.769 -62.340 1.00 57.31 90 ILE A N 1
ATOM 672 C CA . ILE A 1 90 ? 50.286 2.581 -61.527 1.00 57.31 90 ILE A CA 1
ATOM 673 C C . ILE A 1 90 ? 49.137 1.688 -61.073 1.00 57.31 90 ILE A C 1
ATOM 675 O O . ILE A 1 90 ? 48.411 1.130 -61.894 1.00 57.31 90 ILE A O 1
ATOM 679 N N . ARG A 1 91 ? 48.973 1.559 -59.757 1.00 63.31 91 ARG A N 1
ATOM 680 C CA . ARG A 1 91 ? 47.835 0.875 -59.148 1.00 63.31 91 ARG A CA 1
ATOM 681 C C . ARG A 1 91 ? 46.965 1.912 -58.455 1.00 63.31 91 ARG A C 1
ATOM 683 O O . ARG A 1 91 ? 47.452 2.633 -57.591 1.00 63.31 91 ARG A O 1
ATOM 690 N N . TYR A 1 92 ? 45.694 1.954 -58.833 1.00 65.44 92 TYR A N 1
ATOM 691 C CA . TYR A 1 92 ? 44.695 2.795 -58.188 1.00 65.44 92 TYR A CA 1
ATOM 692 C C . TYR A 1 92 ? 43.933 1.974 -57.150 1.00 65.44 92 TYR A C 1
ATOM 694 O O . TYR A 1 92 ? 43.432 0.888 -57.453 1.00 65.44 92 TYR A O 1
ATOM 702 N N . GLU A 1 93 ? 43.854 2.492 -55.930 1.00 72.50 93 GLU A N 1
ATOM 703 C CA . GLU A 1 93 ? 43.070 1.920 -54.838 1.00 72.50 93 GLU A CA 1
ATOM 704 C C . GLU A 1 93 ? 42.037 2.960 -54.417 1.00 72.50 93 GLU A C 1
ATOM 706 O O . GLU A 1 93 ? 42.386 4.113 -54.180 1.00 72.50 93 GLU A O 1
ATOM 711 N N . CYS A 1 94 ? 40.764 2.565 -54.379 1.00 73.12 94 CYS A N 1
ATOM 712 C CA . CYS A 1 94 ? 39.676 3.465 -54.020 1.00 73.12 94 CYS A CA 1
ATOM 713 C C . CYS A 1 94 ? 38.945 2.964 -52.787 1.00 73.12 94 CYS A C 1
ATOM 715 O O . CYS A 1 94 ? 38.555 1.794 -52.703 1.00 73.12 94 CYS A O 1
ATOM 717 N N . GLN A 1 95 ? 38.699 3.903 -51.880 1.00 79.75 95 GLN A N 1
ATOM 718 C CA . GLN A 1 95 ? 37.819 3.739 -50.739 1.00 79.75 95 GLN A CA 1
ATOM 719 C C . GLN A 1 95 ? 36.656 4.710 -50.888 1.00 79.75 95 GLN A C 1
ATOM 721 O O . GLN A 1 95 ? 36.846 5.885 -51.190 1.00 79.75 95 GLN A O 1
ATOM 726 N N . GLN A 1 96 ? 35.445 4.207 -50.698 1.00 78.75 96 GLN A N 1
ATOM 727 C CA . GLN A 1 96 ? 34.260 5.038 -50.595 1.00 78.75 96 GLN A CA 1
ATOM 728 C C . GLN A 1 96 ? 34.066 5.421 -49.130 1.00 78.75 96 GLN A C 1
ATOM 730 O O . GLN A 1 96 ? 33.933 4.538 -48.279 1.00 78.75 96 GLN A O 1
ATOM 735 N N . GLU A 1 97 ? 34.018 6.721 -48.851 1.00 80.94 97 GLU A N 1
ATOM 736 C CA . GLU A 1 97 ? 33.605 7.251 -47.554 1.00 80.94 97 GLU A CA 1
ATOM 737 C C . GLU A 1 97 ? 32.127 7.651 -47.606 1.00 80.94 97 GLU A C 1
ATOM 739 O O . GLU A 1 97 ? 31.653 8.238 -48.582 1.00 80.94 97 GLU A O 1
ATOM 744 N N . ARG A 1 98 ? 31.375 7.304 -46.563 1.00 79.12 98 ARG A N 1
ATOM 745 C CA . ARG A 1 98 ? 29.988 7.730 -46.385 1.00 79.12 98 ARG A CA 1
ATOM 746 C C . ARG A 1 98 ? 29.823 8.368 -45.017 1.00 79.12 98 ARG A C 1
ATOM 748 O O . ARG A 1 98 ? 29.950 7.685 -43.999 1.00 79.12 98 ARG A O 1
ATOM 755 N N . ASP A 1 99 ? 29.441 9.637 -45.018 1.00 79.31 99 ASP A N 1
ATOM 756 C CA . ASP A 1 99 ? 29.076 10.358 -43.805 1.00 79.31 99 ASP A CA 1
ATOM 757 C C . ASP A 1 99 ? 27.675 9.960 -43.341 1.00 79.31 99 ASP A C 1
ATOM 759 O O . ASP A 1 99 ? 26.684 10.083 -44.069 1.00 79.31 99 ASP A O 1
ATOM 763 N N . ILE A 1 100 ? 27.588 9.471 -42.107 1.00 83.44 100 ILE A N 1
ATOM 764 C CA . ILE A 1 100 ? 26.329 9.167 -41.435 1.00 83.44 100 ILE A CA 1
ATOM 765 C C . ILE A 1 100 ? 26.152 10.201 -40.321 1.00 83.44 100 ILE A C 1
ATOM 767 O O . ILE A 1 100 ? 26.916 10.165 -39.351 1.00 83.44 100 ILE A O 1
ATOM 771 N N . PRO A 1 101 ? 25.180 11.129 -40.433 1.00 85.12 101 PRO A N 1
ATOM 772 C CA . PRO A 1 101 ? 24.960 12.147 -39.415 1.00 85.12 101 PRO A CA 1
ATOM 773 C C . PRO A 1 101 ? 24.443 11.525 -38.114 1.00 85.12 101 PRO A C 1
ATOM 775 O O . PRO A 1 101 ? 23.862 10.437 -38.110 1.00 85.12 101 PRO A O 1
ATOM 778 N N . ALA A 1 102 ? 24.635 12.243 -37.005 1.00 88.31 102 ALA A N 1
ATOM 779 C CA . ALA A 1 102 ? 24.046 11.852 -35.734 1.00 88.31 102 ALA A CA 1
ATOM 780 C C . ALA A 1 102 ? 22.517 11.847 -35.855 1.00 88.31 102 ALA A C 1
ATOM 782 O O . ALA A 1 102 ? 21.928 12.776 -36.410 1.00 88.31 102 ALA A O 1
ATOM 783 N N . GLN A 1 103 ? 21.876 10.802 -35.342 1.00 89.50 103 GLN A N 1
ATOM 784 C CA . GLN A 1 103 ? 20.426 10.658 -35.414 1.00 89.50 103 GLN A CA 1
ATOM 785 C C . GLN A 1 103 ? 19.871 10.056 -34.131 1.00 89.50 103 GLN A C 1
ATOM 787 O O . GLN A 1 103 ? 20.485 9.191 -33.508 1.00 89.50 103 GLN A O 1
ATOM 792 N N . GLN A 1 104 ? 18.676 10.503 -33.763 1.00 90.56 104 GLN A N 1
ATOM 793 C CA . GLN A 1 104 ? 17.913 9.935 -32.665 1.00 90.56 104 GLN A CA 1
ATOM 794 C C . GLN A 1 104 ? 17.005 8.838 -33.210 1.00 90.56 104 GLN A C 1
ATOM 796 O O . GLN A 1 104 ? 16.184 9.083 -34.094 1.00 90.56 104 GLN A O 1
ATOM 801 N N . VAL A 1 105 ? 17.159 7.623 -32.694 1.00 92.31 105 VAL A N 1
ATOM 802 C CA . VAL A 1 105 ? 16.346 6.476 -33.098 1.00 92.31 105 VAL A CA 1
ATOM 803 C C . VAL A 1 105 ? 15.503 6.034 -31.916 1.00 92.31 105 VAL A C 1
ATOM 805 O O . VAL A 1 105 ? 16.024 5.705 -30.852 1.00 92.31 105 VAL A O 1
ATOM 808 N N . THR A 1 106 ? 14.184 6.002 -32.099 1.00 92.69 106 THR A N 1
ATOM 809 C CA . THR A 1 106 ? 13.281 5.404 -31.116 1.00 92.69 106 THR A CA 1
ATOM 810 C C . THR A 1 106 ? 13.407 3.887 -31.180 1.00 92.69 106 THR A C 1
ATOM 812 O O . THR A 1 106 ? 13.151 3.274 -32.217 1.00 92.69 106 THR A O 1
ATOM 815 N N . ARG A 1 107 ? 13.792 3.274 -30.063 1.00 93.75 107 ARG A N 1
ATOM 816 C CA . ARG A 1 107 ? 13.823 1.820 -29.882 1.00 93.75 107 ARG A CA 1
ATOM 817 C C . ARG A 1 107 ? 12.926 1.417 -28.729 1.00 93.75 107 ARG A C 1
ATOM 819 O O . ARG A 1 107 ? 12.583 2.237 -27.886 1.00 93.75 107 ARG A O 1
ATOM 826 N N . THR A 1 108 ? 12.559 0.145 -28.683 1.00 93.75 108 THR A N 1
ATOM 827 C CA . THR A 1 108 ? 11.795 -0.427 -27.575 1.00 93.75 108 THR A CA 1
ATOM 828 C C . THR A 1 108 ? 12.661 -1.371 -26.758 1.00 93.75 108 THR A C 1
ATOM 830 O O . THR A 1 108 ? 13.452 -2.127 -27.323 1.00 93.75 108 THR A O 1
ATOM 833 N N . ARG A 1 109 ? 12.480 -1.372 -25.439 1.00 92.81 109 ARG A N 1
ATOM 834 C CA . ARG A 1 109 ? 13.048 -2.375 -24.531 1.00 92.81 109 ARG A CA 1
ATOM 835 C C . ARG A 1 109 ? 11.964 -2.941 -23.626 1.00 92.81 109 ARG A C 1
ATOM 837 O O . ARG A 1 109 ? 11.010 -2.242 -23.290 1.00 92.81 109 ARG A O 1
ATOM 844 N N . GLU A 1 110 ? 12.124 -4.191 -23.218 1.00 94.00 110 GLU A N 1
ATOM 845 C CA . GLU A 1 110 ? 11.321 -4.752 -22.136 1.00 94.00 110 GLU A CA 1
ATOM 846 C C . GLU A 1 110 ? 11.941 -4.353 -20.800 1.00 94.00 110 GLU A C 1
ATOM 848 O O . GLU A 1 110 ? 13.141 -4.531 -20.584 1.00 94.00 110 GLU A O 1
ATOM 853 N N . VAL A 1 111 ? 11.124 -3.804 -19.906 1.00 93.31 111 VAL A N 1
ATOM 854 C CA . VAL A 1 111 ? 11.516 -3.524 -18.525 1.00 93.31 111 VAL A CA 1
ATOM 855 C C . VAL A 1 111 ? 10.515 -4.139 -17.566 1.00 93.31 111 VAL A C 1
ATOM 857 O O . VAL A 1 111 ? 9.321 -4.236 -17.849 1.00 93.31 111 VAL A O 1
ATOM 860 N N . GLU A 1 112 ? 11.006 -4.555 -16.409 1.00 93.38 112 GLU A N 1
ATOM 861 C CA . GLU A 1 112 ? 10.159 -5.026 -15.323 1.00 93.38 112 GLU A CA 1
ATOM 862 C C . GLU A 1 112 ? 9.746 -3.831 -14.463 1.00 93.38 112 GLU A C 1
ATOM 864 O O . GLU A 1 112 ? 10.588 -3.118 -13.919 1.00 93.38 112 GLU A O 1
ATOM 869 N N . ARG A 1 113 ? 8.435 -3.596 -14.358 1.00 91.81 113 ARG A N 1
ATOM 870 C CA . ARG A 1 113 ? 7.855 -2.609 -13.446 1.00 91.81 113 ARG A CA 1
ATOM 871 C C . ARG A 1 113 ? 7.129 -3.313 -12.318 1.00 91.81 113 ARG A C 1
ATOM 873 O O . ARG A 1 113 ? 6.311 -4.205 -12.547 1.00 91.81 113 ARG A O 1
ATOM 880 N N . GLN A 1 114 ? 7.395 -2.862 -11.101 1.00 93.06 114 GLN A N 1
ATOM 881 C CA . GLN A 1 114 ? 6.630 -3.264 -9.936 1.00 93.06 114 GLN A CA 1
ATOM 882 C C . GLN A 1 114 ? 5.369 -2.404 -9.844 1.00 93.06 114 GLN A C 1
ATOM 884 O O . GLN A 1 114 ? 5.433 -1.176 -9.849 1.00 93.06 114 GLN A O 1
ATOM 889 N N . GLN A 1 115 ? 4.218 -3.061 -9.795 1.00 95.69 115 GLN A N 1
ATOM 890 C CA . GLN A 1 115 ? 2.936 -2.444 -9.484 1.00 95.69 115 GLN A CA 1
ATOM 891 C C . GLN A 1 115 ? 2.619 -2.690 -8.019 1.00 95.69 115 GLN A C 1
ATOM 893 O O . GLN A 1 115 ? 2.838 -3.799 -7.530 1.00 95.69 115 GLN A O 1
ATOM 898 N N . GLU A 1 116 ? 2.068 -1.681 -7.355 1.00 96.44 116 GLU A N 1
ATOM 899 C CA . GLU A 1 116 ? 1.643 -1.749 -5.961 1.00 96.44 116 GLU A CA 1
ATOM 900 C C . GLU A 1 116 ? 0.181 -1.309 -5.831 1.00 96.44 116 GLU A C 1
ATOM 902 O O . GLU A 1 116 ? -0.257 -0.364 -6.492 1.00 96.44 116 GLU A O 1
ATOM 907 N N . ARG A 1 117 ? -0.582 -2.015 -4.996 1.00 97.31 117 ARG A N 1
ATOM 908 C CA . ARG A 1 117 ? -1.956 -1.671 -4.608 1.00 97.31 117 ARG A CA 1
ATOM 909 C C . ARG A 1 117 ? -2.102 -1.850 -3.102 1.00 97.31 117 ARG A C 1
ATOM 911 O O . ARG A 1 117 ? -1.492 -2.751 -2.538 1.00 97.31 117 ARG A O 1
ATOM 918 N N . THR A 1 118 ? -2.931 -1.032 -2.458 1.00 97.62 118 THR A N 1
ATOM 919 C CA . THR A 1 118 ? -3.262 -1.194 -1.034 1.00 97.62 118 THR A CA 1
ATOM 920 C C . THR A 1 118 ? -4.769 -1.334 -0.858 1.00 97.62 118 THR A C 1
ATOM 922 O O . THR A 1 118 ? -5.548 -0.581 -1.446 1.00 97.62 118 THR A O 1
ATOM 925 N N . ARG A 1 119 ? -5.177 -2.317 -0.052 1.00 98.06 119 ARG A N 1
ATOM 926 C CA . ARG A 1 119 ? -6.568 -2.586 0.340 1.00 98.06 119 ARG A CA 1
ATOM 927 C C . ARG A 1 119 ? -6.697 -2.540 1.848 1.00 98.06 119 ARG A C 1
ATOM 929 O O . ARG A 1 119 ? -5.727 -2.792 2.556 1.00 98.06 119 ARG A O 1
ATOM 936 N N . PHE A 1 120 ? -7.897 -2.254 2.338 1.00 98.31 120 PHE A N 1
ATOM 937 C CA . PHE A 1 120 ? -8.137 -2.165 3.770 1.00 98.31 120 PHE A CA 1
ATOM 938 C C . PHE A 1 120 ? -9.215 -3.124 4.229 1.00 98.31 120 PHE A C 1
ATOM 940 O O . PHE A 1 120 ? -10.259 -3.261 3.598 1.00 98.31 120 PHE A O 1
ATOM 947 N N . LEU A 1 121 ? -8.962 -3.760 5.363 1.00 98.69 121 LEU A N 1
ATOM 948 C CA . LEU A 1 121 ? -9.989 -4.438 6.139 1.00 98.69 121 LEU A CA 1
ATOM 949 C C . LEU A 1 121 ? -10.277 -3.592 7.365 1.00 98.69 121 LEU A C 1
ATOM 951 O O . LEU A 1 121 ? -9.342 -3.175 8.037 1.00 98.69 121 LEU A O 1
ATOM 955 N N . TYR A 1 122 ? -11.545 -3.349 7.651 1.00 98.69 122 TYR A N 1
ATOM 956 C CA . TYR A 1 122 ? -11.991 -2.605 8.823 1.00 98.69 122 TYR A CA 1
ATOM 957 C C . TYR A 1 122 ? -12.519 -3.560 9.880 1.00 98.69 122 TYR A C 1
ATOM 959 O O . TYR A 1 122 ? -13.011 -4.641 9.557 1.00 98.69 122 TYR A O 1
ATOM 967 N N . PHE A 1 123 ? -12.450 -3.151 11.140 1.00 98.75 123 PHE A N 1
ATOM 968 C CA . PHE A 1 123 ? -12.759 -4.001 12.281 1.00 98.75 123 PHE A CA 1
ATOM 969 C C . PHE A 1 123 ? -13.791 -3.370 13.205 1.00 98.75 123 PHE A C 1
ATOM 971 O O . PHE A 1 123 ? -13.851 -2.149 13.382 1.00 98.75 123 PHE A O 1
ATOM 978 N N . ASP A 1 124 ? -14.587 -4.231 13.832 1.00 98.38 124 ASP A N 1
ATOM 979 C CA . ASP A 1 124 ? -15.506 -3.815 14.881 1.00 98.38 124 ASP A CA 1
ATOM 980 C C . ASP A 1 124 ? -14.735 -3.275 16.101 1.00 98.38 124 ASP A C 1
ATOM 982 O O . ASP A 1 124 ? -13.552 -3.567 16.323 1.00 98.38 124 ASP A O 1
ATOM 986 N N . TYR A 1 125 ? -15.413 -2.448 16.902 1.00 96.81 125 TYR A N 1
ATOM 987 C CA . TYR A 1 125 ? -14.826 -1.858 18.105 1.00 96.81 125 TYR A CA 1
ATOM 988 C C . TYR A 1 125 ? -14.254 -2.934 19.035 1.00 96.81 125 TYR A C 1
ATOM 990 O O . TYR A 1 125 ? -14.905 -3.948 19.272 1.00 96.81 125 TYR A O 1
ATOM 998 N N . ALA A 1 126 ? -13.044 -2.689 19.550 1.00 95.38 126 ALA A N 1
ATOM 999 C CA . ALA A 1 126 ? -12.347 -3.530 20.526 1.00 95.38 126 ALA A CA 1
ATOM 1000 C C . ALA A 1 126 ? -12.195 -5.022 20.150 1.00 95.38 126 ALA A C 1
ATOM 1002 O O . ALA A 1 126 ? -11.986 -5.854 21.028 1.00 95.38 126 ALA A O 1
ATOM 1003 N N . THR A 1 127 ? -12.290 -5.381 18.863 1.00 97.44 127 THR A N 1
ATOM 1004 C CA . THR A 1 127 ? -12.108 -6.767 18.402 1.00 97.44 127 THR A CA 1
ATOM 1005 C C . THR A 1 127 ? -11.306 -6.850 17.100 1.00 97.44 127 THR A C 1
ATOM 1007 O O . THR A 1 127 ? -11.147 -5.862 16.371 1.00 97.44 127 THR A O 1
ATOM 1010 N N . SER A 1 128 ? -10.794 -8.048 16.809 1.00 98.25 128 SER A N 1
ATOM 1011 C CA . SER A 1 128 ? -10.196 -8.442 15.525 1.00 98.25 128 SER A CA 1
ATOM 1012 C C . SER A 1 128 ? -11.234 -8.993 14.536 1.00 98.25 128 SER A C 1
ATOM 1014 O O . SER A 1 128 ? -10.888 -9.525 13.481 1.00 98.25 128 SER A O 1
ATOM 1016 N N . ARG A 1 129 ? -12.532 -8.833 14.830 1.00 98.56 129 ARG A N 1
ATOM 1017 C CA . ARG A 1 129 ? -13.613 -9.224 13.924 1.00 98.56 129 ARG A CA 1
ATOM 1018 C C . ARG A 1 129 ? -13.736 -8.217 12.785 1.00 98.56 129 ARG A C 1
ATOM 1020 O O . ARG A 1 129 ? -13.951 -7.029 13.020 1.00 98.56 129 ARG A O 1
ATOM 1027 N N . ILE A 1 130 ? -13.635 -8.709 11.552 1.00 98.69 130 ILE A N 1
ATOM 1028 C CA . ILE A 1 130 ? -13.787 -7.887 10.349 1.00 98.69 130 ILE A CA 1
ATOM 1029 C C . ILE A 1 130 ? -15.219 -7.352 10.272 1.00 98.69 130 ILE A C 1
ATOM 1031 O O . ILE A 1 130 ? -16.197 -8.106 10.281 1.00 98.69 130 ILE A O 1
ATOM 1035 N N . ASN A 1 131 ? -15.328 -6.036 10.130 1.00 98.56 131 ASN A N 1
ATOM 1036 C CA . ASN A 1 131 ? -16.564 -5.361 9.796 1.00 98.56 131 ASN A CA 1
ATOM 1037 C C . ASN A 1 131 ? -16.827 -5.537 8.295 1.00 98.56 131 ASN A C 1
ATOM 1039 O O . ASN A 1 131 ? -16.322 -4.784 7.458 1.00 98.56 131 ASN A O 1
ATOM 1043 N N . ASN A 1 132 ? -17.613 -6.556 7.950 1.00 97.25 132 ASN A N 1
ATOM 1044 C CA . ASN A 1 132 ? -17.913 -6.900 6.557 1.00 97.25 132 ASN A CA 1
ATOM 1045 C C . ASN A 1 132 ? -18.622 -5.776 5.791 1.00 97.25 132 ASN A C 1
ATOM 1047 O O . ASN A 1 132 ? -18.434 -5.667 4.586 1.00 97.25 132 ASN A O 1
ATOM 1051 N N . SER A 1 133 ? -19.414 -4.939 6.471 1.00 97.31 133 SER A N 1
ATOM 1052 C CA . SER A 1 133 ? -20.123 -3.825 5.829 1.00 97.31 133 SER A CA 1
ATOM 1053 C C . SER A 1 133 ? -19.146 -2.752 5.344 1.00 97.31 133 SER A C 1
ATOM 1055 O O . SER A 1 133 ? -19.147 -2.398 4.167 1.00 97.31 133 SER A O 1
ATOM 1057 N N . LEU A 1 134 ? -18.244 -2.296 6.222 1.00 96.81 134 LEU A N 1
ATOM 1058 C CA . LEU A 1 134 ? -17.214 -1.314 5.866 1.00 96.81 134 LEU A CA 1
ATOM 1059 C C . LEU A 1 134 ? -16.164 -1.888 4.909 1.00 96.81 134 LEU A C 1
ATOM 1061 O O . LEU A 1 134 ? -15.628 -1.165 4.074 1.00 96.81 134 LEU A O 1
ATOM 1065 N N . SER A 1 135 ? -15.889 -3.189 5.011 1.00 98.31 135 SER A N 1
ATOM 1066 C CA . SER A 1 135 ? -14.848 -3.863 4.227 1.00 98.31 135 SER A CA 1
ATOM 1067 C C . SER A 1 135 ? -15.340 -4.393 2.877 1.00 98.31 135 SER A C 1
ATOM 1069 O O . SER A 1 135 ? -14.529 -4.891 2.102 1.00 98.31 135 SER A O 1
ATOM 1071 N N . ALA A 1 136 ? -16.640 -4.307 2.568 1.00 97.38 136 ALA A N 1
ATOM 1072 C CA . ALA A 1 136 ? -17.244 -4.974 1.411 1.00 97.38 136 ALA A CA 1
ATOM 1073 C C . ALA A 1 136 ? -16.561 -4.621 0.077 1.00 97.38 136 ALA A C 1
ATOM 1075 O O . ALA A 1 136 ? -16.192 -5.522 -0.676 1.00 97.38 136 ALA A O 1
ATOM 1076 N N . SER A 1 137 ? -16.347 -3.325 -0.196 1.00 95.69 137 SER A N 1
ATOM 1077 C CA . SER A 1 137 ? -15.680 -2.873 -1.431 1.00 95.69 137 SER A CA 1
ATOM 1078 C C . SER A 1 137 ? -14.244 -3.384 -1.499 1.00 95.69 137 SER A C 1
ATOM 1080 O O . SER A 1 137 ? -13.844 -4.014 -2.476 1.00 95.69 137 SER A O 1
ATOM 1082 N N . SER A 1 138 ? -13.480 -3.182 -0.423 1.00 96.94 138 SER A N 1
ATOM 1083 C CA . SER A 1 138 ? -12.074 -3.574 -0.371 1.00 96.94 138 SER A CA 1
ATOM 1084 C C . SER A 1 138 ? -11.873 -5.087 -0.432 1.00 96.94 138 SER A C 1
ATOM 1086 O O . SER A 1 138 ? -10.891 -5.524 -1.016 1.00 96.94 138 SER A O 1
ATOM 1088 N N . LEU A 1 139 ? -12.797 -5.893 0.100 1.00 97.88 139 LEU A N 1
ATOM 1089 C CA . LEU A 1 139 ? -12.780 -7.353 -0.039 1.00 97.88 139 LEU A CA 1
ATOM 1090 C C . LEU A 1 139 ? -13.019 -7.794 -1.489 1.00 97.88 139 LEU A C 1
ATOM 1092 O O . LEU A 1 139 ? -12.360 -8.723 -1.958 1.00 97.88 139 LEU A O 1
ATOM 1096 N N . GLY A 1 140 ? -13.933 -7.127 -2.199 1.00 97.44 140 GLY A N 1
ATOM 1097 C CA . GLY A 1 140 ? -14.156 -7.359 -3.625 1.00 97.44 140 GLY A CA 1
ATOM 1098 C C . GLY A 1 140 ? -12.913 -7.028 -4.451 1.00 97.44 140 GLY A C 1
ATOM 1099 O O . GLY A 1 140 ? -12.429 -7.868 -5.205 1.00 97.44 140 GLY A O 1
ATOM 1100 N N . GLU A 1 141 ? -12.346 -5.838 -4.245 1.00 98.00 141 GLU A N 1
ATOM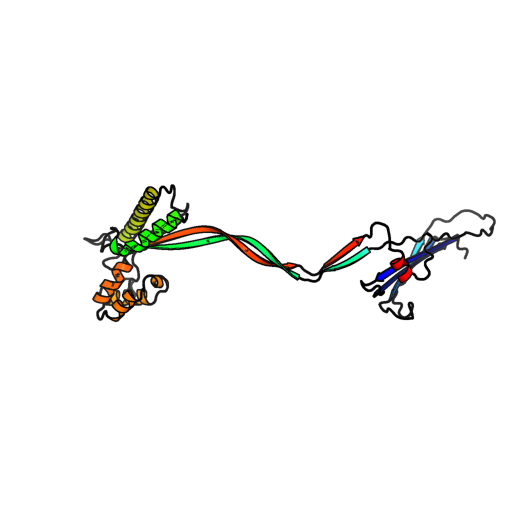 1101 C CA . GLU A 1 141 ? -11.123 -5.391 -4.924 1.00 98.00 141 GLU A CA 1
ATOM 1102 C C . GLU A 1 141 ? -9.913 -6.273 -4.597 1.00 98.00 141 GLU A C 1
ATOM 1104 O O . GLU A 1 141 ? -9.144 -6.614 -5.489 1.00 98.00 141 GLU A O 1
ATOM 1109 N N . LEU A 1 142 ? -9.766 -6.696 -3.339 1.00 98.25 142 LEU A N 1
ATOM 1110 C CA . LEU A 1 142 ? -8.716 -7.621 -2.918 1.00 98.25 142 LEU A CA 1
ATOM 1111 C C . LEU A 1 142 ? -8.831 -8.963 -3.649 1.00 98.25 142 LEU A C 1
ATOM 1113 O O . LEU A 1 142 ? -7.830 -9.489 -4.124 1.00 98.25 142 LEU A O 1
ATOM 1117 N N . SER A 1 143 ? -10.046 -9.501 -3.784 1.00 97.44 143 SER A N 1
ATOM 1118 C CA . SER A 1 143 ? -10.289 -10.730 -4.547 1.00 97.44 143 SER A CA 1
ATOM 1119 C C . SER A 1 143 ? -9.880 -10.574 -6.016 1.00 97.44 143 SER A C 1
ATOM 1121 O O . SER A 1 143 ? -9.227 -11.459 -6.568 1.00 97.44 143 SER A O 1
ATOM 1123 N N . VAL A 1 144 ? -10.225 -9.437 -6.632 1.00 97.62 144 VAL A N 1
ATOM 1124 C CA . VAL A 1 144 ? -9.842 -9.118 -8.016 1.00 97.62 144 VAL A CA 1
ATOM 1125 C C . VAL A 1 144 ? -8.322 -9.025 -8.146 1.00 97.62 144 VAL A C 1
ATOM 1127 O O . VAL A 1 144 ? -7.751 -9.721 -8.981 1.00 97.62 144 VAL A O 1
ATOM 1130 N N . ASP A 1 145 ? -7.649 -8.257 -7.289 1.00 97.88 145 ASP A N 1
ATOM 1131 C CA . ASP A 1 145 ? -6.191 -8.095 -7.333 1.00 97.88 145 ASP A CA 1
ATOM 1132 C C . ASP A 1 145 ? -5.465 -9.448 -7.222 1.00 97.88 145 ASP A C 1
ATOM 1134 O O . ASP A 1 145 ? -4.544 -9.737 -7.992 1.00 97.88 145 ASP A O 1
ATOM 1138 N N . LEU A 1 146 ? -5.903 -10.311 -6.299 1.00 97.25 146 LEU A N 1
ATOM 1139 C CA . LEU A 1 146 ? -5.335 -11.651 -6.127 1.00 97.25 146 LEU A CA 1
ATOM 1140 C C . LEU A 1 146 ? -5.523 -12.512 -7.386 1.00 97.25 146 LEU A C 1
ATOM 1142 O O . LEU A 1 146 ? -4.585 -13.200 -7.800 1.00 97.25 146 LEU A O 1
ATOM 1146 N N . SER A 1 147 ? -6.694 -12.437 -8.029 1.00 95.62 147 SER A N 1
ATOM 1147 C CA . SER A 1 147 ? -6.972 -13.141 -9.291 1.00 95.62 147 SER A CA 1
ATOM 1148 C C . SER A 1 147 ? -6.150 -12.608 -10.474 1.00 95.62 147 SER A C 1
ATOM 1150 O O . SER A 1 147 ? -5.749 -13.374 -11.347 1.00 95.62 147 SER A O 1
ATOM 1152 N N . GLU A 1 148 ? -5.799 -11.317 -10.463 1.00 95.12 148 GLU A N 1
ATOM 1153 C CA . GLU A 1 148 ? -4.907 -10.680 -11.443 1.00 95.12 148 GLU A CA 1
ATOM 1154 C C . GLU A 1 148 ? -3.422 -11.031 -11.223 1.00 95.12 148 GLU A C 1
ATOM 1156 O O . GLU A 1 148 ? -2.540 -10.540 -11.939 1.00 95.12 148 GLU A O 1
ATOM 1161 N N . GLY A 1 149 ? -3.120 -11.879 -10.239 1.00 95.38 149 GLY A N 1
ATOM 1162 C CA . GLY A 1 149 ? -1.770 -12.349 -9.948 1.00 95.38 149 GLY A CA 1
ATOM 1163 C C . GLY A 1 149 ? -0.960 -11.412 -9.057 1.00 95.38 149 GLY A C 1
ATOM 1164 O O . GLY A 1 149 ? 0.252 -11.601 -8.944 1.00 95.38 149 GLY A O 1
ATOM 1165 N N . PHE A 1 150 ? -1.590 -10.425 -8.412 1.00 97.88 150 PHE A N 1
ATOM 1166 C CA . PHE A 1 150 ? -0.933 -9.718 -7.319 1.00 97.88 150 PHE A CA 1
ATOM 1167 C C . PHE A 1 150 ? -0.691 -10.663 -6.135 1.00 97.88 150 PHE A C 1
ATOM 1169 O O . PHE A 1 150 ? -1.425 -11.629 -5.897 1.00 97.88 150 PHE A O 1
ATOM 1176 N N . ARG A 1 151 ? 0.371 -10.378 -5.383 1.00 97.81 151 ARG A N 1
ATOM 1177 C CA . ARG A 1 151 ? 0.749 -11.099 -4.168 1.00 97.81 151 ARG A CA 1
ATOM 1178 C C . ARG A 1 151 ? 0.832 -10.129 -3.008 1.00 97.81 151 ARG A C 1
ATOM 1180 O O . ARG A 1 151 ? 1.354 -9.031 -3.159 1.00 97.81 151 ARG A O 1
ATOM 1187 N N . VAL A 1 152 ? 0.338 -10.539 -1.849 1.00 98.50 152 VAL A N 1
ATOM 1188 C CA . VAL A 1 152 ? 0.434 -9.758 -0.619 1.00 98.50 152 VAL A CA 1
ATOM 1189 C C . VAL A 1 152 ? 1.902 -9.630 -0.227 1.00 98.50 152 VAL A C 1
ATOM 1191 O O . VAL A 1 152 ? 2.575 -10.637 -0.004 1.00 98.50 152 VAL A O 1
ATOM 1194 N N . SER A 1 153 ? 2.390 -8.394 -0.168 1.00 98.38 153 SER A N 1
ATOM 1195 C CA . SER A 1 153 ? 3.738 -8.042 0.281 1.00 98.38 153 SER A CA 1
ATOM 1196 C C . SER A 1 153 ? 3.759 -7.561 1.726 1.00 98.38 153 SER A C 1
ATOM 1198 O O . SER A 1 153 ? 4.778 -7.723 2.390 1.00 98.38 153 SER A O 1
ATOM 1200 N N . SER A 1 154 ? 2.662 -6.996 2.235 1.00 98.62 154 SER A N 1
ATOM 1201 C CA . SER A 1 154 ? 2.537 -6.708 3.661 1.00 98.62 154 SER A CA 1
ATOM 1202 C C . SER A 1 154 ? 1.091 -6.686 4.147 1.00 98.62 154 SER A C 1
ATOM 1204 O O . SER A 1 154 ? 0.165 -6.401 3.384 1.00 98.62 154 SER A O 1
ATOM 1206 N N . ILE A 1 155 ? 0.906 -6.988 5.433 1.00 98.81 155 ILE A N 1
ATOM 1207 C CA . ILE A 1 155 ? -0.336 -6.767 6.176 1.00 98.81 155 ILE A CA 1
ATOM 1208 C C . ILE A 1 155 ? 0.016 -6.061 7.480 1.00 98.81 155 ILE A C 1
ATOM 1210 O O . ILE A 1 155 ? 0.645 -6.639 8.364 1.00 98.81 155 ILE A O 1
ATOM 1214 N N . ARG A 1 156 ? -0.426 -4.811 7.607 1.00 98.81 156 ARG A N 1
ATOM 1215 C CA . ARG A 1 156 ? -0.204 -3.988 8.798 1.00 98.81 156 ARG A CA 1
ATOM 1216 C C . ARG A 1 156 ? -1.518 -3.741 9.513 1.00 98.81 156 ARG A C 1
ATOM 1218 O O . ARG A 1 156 ? -2.393 -3.089 8.950 1.00 98.81 156 ARG A O 1
ATOM 1225 N N . GLY A 1 157 ? -1.673 -4.285 10.714 1.00 98.62 157 GLY A N 1
ATOM 1226 C CA . GLY A 1 157 ? -2.857 -4.091 11.550 1.00 98.62 157 GLY A CA 1
ATOM 1227 C C . GLY A 1 157 ? -2.728 -2.854 12.433 1.00 98.62 157 GLY A C 1
ATOM 1228 O O . GLY A 1 157 ? -1.656 -2.589 12.966 1.00 98.62 157 GLY A O 1
ATOM 1229 N N . PHE A 1 158 ? -3.820 -2.114 12.596 1.00 98.50 158 PHE A N 1
ATOM 1230 C CA . PHE A 1 158 ? -3.879 -0.853 13.329 1.00 98.50 158 PHE A CA 1
ATOM 1231 C C . PHE A 1 158 ? -5.108 -0.787 14.241 1.00 98.50 158 PHE A C 1
ATOM 1233 O O . PHE A 1 158 ? -6.135 -1.456 14.033 1.00 98.50 158 PHE A O 1
ATOM 1240 N N . THR A 1 159 ? -5.024 0.072 15.247 1.00 98.12 159 THR A N 1
ATOM 1241 C CA . THR A 1 159 ? -6.133 0.453 16.120 1.00 98.12 159 THR A CA 1
ATOM 1242 C C . THR A 1 159 ? -6.410 1.948 16.048 1.00 98.12 159 THR A C 1
ATOM 1244 O O . THR A 1 159 ? -5.573 2.745 15.639 1.00 98.12 159 THR A O 1
ATOM 1247 N N . SER A 1 160 ? -7.629 2.334 16.411 1.00 96.50 160 SER A N 1
ATOM 1248 C CA . SER A 1 160 ? -7.909 3.707 16.824 1.00 96.50 160 SER A CA 1
ATOM 1249 C C . SER A 1 160 ? -7.292 3.952 18.209 1.00 96.50 160 SER A C 1
ATOM 1251 O O . SER A 1 160 ? -7.068 2.979 18.936 1.00 96.50 160 SER A O 1
ATOM 1253 N N . PRO A 1 161 ? -7.079 5.217 18.604 1.00 94.38 161 PRO A N 1
ATOM 1254 C CA . PRO A 1 161 ? -6.595 5.582 19.934 1.00 94.38 161 PRO A CA 1
ATOM 1255 C C . PRO A 1 161 ? -7.760 5.555 20.937 1.00 94.38 161 PRO A C 1
ATOM 1257 O O . PRO A 1 161 ? -8.135 6.554 21.550 1.00 94.38 161 PRO A O 1
ATOM 1260 N N . GLU A 1 162 ? -8.441 4.409 21.001 1.00 90.38 162 GLU A N 1
ATOM 1261 C CA . GLU A 1 162 ? -9.552 4.157 21.910 1.00 90.38 162 GLU A CA 1
ATOM 1262 C C . GLU A 1 162 ? -9.157 3.090 22.921 1.00 90.38 162 GLU A C 1
ATOM 1264 O O . GLU A 1 162 ? -8.966 1.928 22.562 1.00 90.38 162 GLU A O 1
ATOM 1269 N N . GLY A 1 163 ? -9.132 3.472 24.194 1.00 87.75 163 GLY A N 1
ATOM 1270 C CA . GLY A 1 163 ? -8.684 2.585 25.262 1.00 87.75 163 GLY A CA 1
ATOM 1271 C C . GLY A 1 163 ? -7.158 2.553 25.379 1.00 87.75 163 GLY A C 1
ATOM 1272 O O . GLY A 1 163 ? -6.484 3.264 24.646 1.00 87.75 163 GLY A O 1
ATOM 1273 N N . PRO A 1 164 ? -6.627 1.763 26.323 1.00 90.38 164 PRO A N 1
ATOM 1274 C CA . PRO A 1 164 ? -5.205 1.783 26.636 1.00 90.38 164 PRO A CA 1
ATOM 1275 C C . PRO A 1 164 ? -4.357 1.102 25.555 1.00 90.38 164 PRO A C 1
ATOM 1277 O O . PRO A 1 164 ? -4.738 0.052 25.017 1.00 90.38 164 PRO A O 1
ATOM 1280 N N . ARG A 1 165 ? -3.158 1.647 25.324 1.00 90.44 165 ARG A N 1
ATOM 1281 C CA . ARG A 1 165 ? -2.099 1.017 24.518 1.00 90.44 165 ARG A CA 1
ATOM 1282 C C . ARG A 1 165 ? -1.750 -0.392 24.971 1.00 90.44 165 ARG A C 1
ATOM 1284 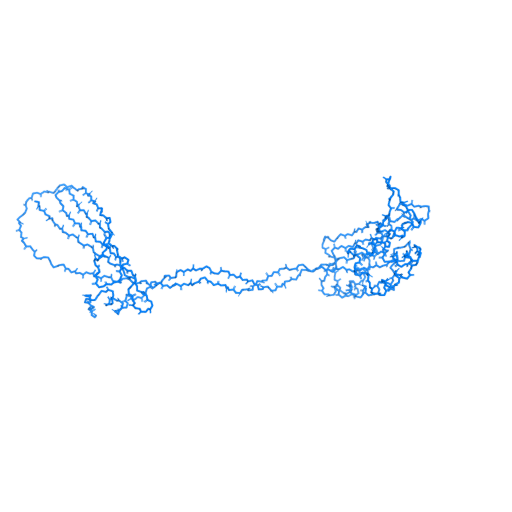O O . ARG A 1 165 ? -1.761 -1.338 24.179 1.00 90.44 165 ARG A O 1
ATOM 1291 N N . GLU A 1 166 ? -1.452 -0.517 26.259 1.00 91.38 166 GLU A N 1
ATOM 1292 C CA . GLU A 1 166 ? -1.079 -1.765 26.913 1.00 91.38 166 GLU A CA 1
ATOM 1293 C C . GLU A 1 166 ? -2.303 -2.503 27.467 1.00 91.38 166 GLU A C 1
ATOM 1295 O O . GLU A 1 166 ? -3.420 -1.981 27.528 1.00 91.38 166 GLU A O 1
ATOM 1300 N N . ALA A 1 167 ? -2.093 -3.753 27.879 1.00 90.69 167 ALA A N 1
ATOM 1301 C CA . ALA A 1 167 ? -3.147 -4.566 28.460 1.00 90.69 167 ALA A CA 1
ATOM 1302 C C . ALA A 1 167 ? -3.709 -3.926 29.740 1.00 90.69 167 ALA A C 1
ATOM 1304 O O . ALA A 1 167 ? -3.013 -3.748 30.738 1.00 90.69 167 ALA A O 1
ATOM 1305 N N . GLY A 1 168 ? -5.006 -3.626 29.716 1.00 86.44 168 GLY A N 1
ATOM 1306 C CA . GLY A 1 168 ? -5.782 -3.202 30.873 1.00 86.44 168 GLY A CA 1
ATOM 1307 C C . GLY A 1 168 ? -6.573 -4.354 31.499 1.00 86.44 168 GLY A C 1
ATOM 1308 O O . GLY A 1 168 ? -6.542 -5.498 31.055 1.00 86.44 168 GLY A O 1
ATOM 1309 N N . VAL A 1 169 ? -7.376 -4.041 32.520 1.00 84.44 169 VAL A N 1
ATOM 1310 C CA . VAL A 1 169 ? -8.142 -5.046 33.292 1.00 84.44 169 VAL A CA 1
ATOM 1311 C C . VAL A 1 169 ? -9.179 -5.804 32.445 1.00 84.44 169 VAL A C 1
ATOM 1313 O O . VAL A 1 169 ? -9.494 -6.955 32.734 1.00 84.44 169 VAL A O 1
ATOM 1316 N N . ARG A 1 170 ? -9.755 -5.156 31.425 1.00 89.75 170 ARG A N 1
ATOM 1317 C CA . ARG A 1 170 ? -10.843 -5.712 30.590 1.00 89.75 170 ARG A CA 1
ATOM 1318 C C . ARG A 1 170 ? -10.564 -5.649 29.089 1.00 89.75 170 ARG A C 1
ATOM 1320 O O . ARG A 1 170 ? -11.425 -6.025 28.301 1.00 89.75 170 ARG A O 1
ATOM 1327 N N . PHE A 1 171 ? -9.401 -5.139 28.703 1.00 92.75 171 PHE A N 1
ATOM 1328 C CA . PHE A 1 171 ? -9.025 -4.912 27.316 1.00 92.75 171 PHE A CA 1
ATOM 1329 C C . PHE A 1 171 ? -7.571 -5.317 27.130 1.00 92.75 171 PHE A C 1
ATOM 1331 O O . PHE A 1 171 ? -6.723 -4.926 27.923 1.00 92.75 171 PHE A O 1
ATOM 1338 N N . GLN A 1 172 ? -7.284 -6.091 26.089 1.00 94.19 172 GLN A N 1
ATOM 1339 C CA . GLN A 1 172 ? -5.952 -6.651 25.836 1.00 94.19 172 GLN A CA 1
ATOM 1340 C C . GLN A 1 172 ? -4.878 -5.617 25.472 1.00 94.19 172 GLN A C 1
ATOM 1342 O O . GLN A 1 172 ? -3.705 -5.969 25.385 1.00 94.19 172 GLN A O 1
ATOM 1347 N N . GLY A 1 173 ? -5.277 -4.365 25.258 1.00 96.00 173 GLY A N 1
ATOM 1348 C CA . GLY A 1 173 ? -4.405 -3.304 24.788 1.00 96.00 173 GLY A CA 1
ATOM 1349 C C . GLY A 1 173 ? -4.402 -3.202 23.269 1.00 96.00 173 GLY A C 1
ATOM 1350 O O . GLY A 1 173 ? -4.535 -4.197 22.541 1.00 96.00 173 GLY A O 1
ATOM 1351 N N . ASN A 1 174 ? -4.255 -1.977 22.787 1.00 96.69 174 ASN A N 1
ATOM 1352 C CA . ASN A 1 174 ? -4.244 -1.672 21.367 1.00 96.69 174 ASN A CA 1
ATOM 1353 C C . ASN A 1 174 ? -3.036 -2.276 20.631 1.00 96.69 174 ASN A C 1
ATOM 1355 O O . ASN A 1 174 ? -3.169 -2.684 19.474 1.00 96.69 174 ASN A O 1
ATOM 1359 N N . GLU A 1 175 ? -1.898 -2.475 21.301 1.00 96.38 175 GLU A N 1
ATOM 1360 C CA . GLU A 1 175 ? -0.759 -3.179 20.702 1.00 96.38 175 GLU A CA 1
ATOM 1361 C C . GLU A 1 175 ? -1.100 -4.625 20.328 1.00 96.38 175 GLU A C 1
ATOM 1363 O O . GLU A 1 175 ? -0.903 -5.040 19.182 1.00 96.38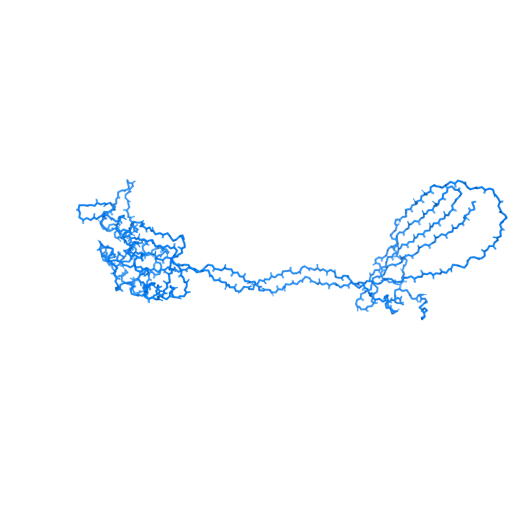 175 GLU A O 1
ATOM 1368 N N . GLN A 1 176 ? -1.653 -5.390 21.273 1.00 97.81 176 GLN A N 1
ATOM 1369 C CA . GLN A 1 176 ? -2.045 -6.778 21.035 1.00 97.81 176 GLN A CA 1
ATOM 1370 C C . GLN A 1 176 ? -3.191 -6.863 20.025 1.00 97.81 176 GLN A C 1
ATOM 1372 O O . GLN A 1 176 ? -3.147 -7.681 19.107 1.00 97.81 176 GLN A O 1
ATOM 1377 N N . LEU A 1 177 ? -4.180 -5.971 20.128 1.00 98.31 177 LEU A N 1
ATOM 1378 C CA . LEU A 1 177 ? -5.285 -5.912 19.174 1.00 98.31 177 LEU A CA 1
ATOM 1379 C C . LEU A 1 177 ? -4.833 -5.608 17.743 1.00 98.31 177 LEU A C 1
ATOM 1381 O O . LEU A 1 177 ? -5.363 -6.193 16.797 1.00 98.31 177 LEU A O 1
ATOM 1385 N N . SER A 1 178 ? -3.845 -4.734 17.561 1.00 98.50 178 SER A N 1
ATOM 1386 C CA . SER A 1 178 ? -3.304 -4.439 16.233 1.00 98.50 178 SER A CA 1
ATOM 1387 C C . SER A 1 178 ? -2.663 -5.676 15.582 1.00 98.50 178 SER A C 1
ATOM 1389 O O . SER A 1 178 ? -2.858 -5.905 14.387 1.00 98.50 178 SER A O 1
ATOM 1391 N N . ARG A 1 179 ? -1.975 -6.527 16.364 1.00 98.50 179 ARG A N 1
ATOM 1392 C CA . ARG A 1 179 ? -1.393 -7.795 15.887 1.00 98.50 179 ARG A CA 1
ATOM 1393 C C . ARG A 1 179 ? -2.474 -8.782 15.462 1.00 98.50 179 ARG A C 1
ATOM 1395 O O . ARG A 1 179 ? -2.440 -9.281 14.342 1.00 98.50 179 ARG A O 1
ATOM 1402 N N . GLU A 1 180 ? -3.490 -8.973 16.298 1.00 98.62 180 GLU A N 1
ATOM 1403 C CA . GLU A 1 180 ? -4.614 -9.866 15.985 1.00 98.62 180 GLU A CA 1
ATOM 1404 C C . GLU A 1 180 ? -5.400 -9.413 14.748 1.00 98.62 180 GLU A C 1
ATOM 1406 O O . GLU A 1 180 ? -5.917 -10.235 13.995 1.00 98.62 180 GLU A O 1
ATOM 1411 N N . ARG A 1 181 ? -5.476 -8.103 14.486 1.00 98.75 181 ARG A N 1
ATOM 1412 C CA . ARG A 1 181 ? -6.066 -7.570 13.249 1.00 98.75 181 ARG A CA 1
ATOM 1413 C C . ARG A 1 181 ? -5.222 -7.879 12.016 1.00 98.75 181 ARG A C 1
ATOM 1415 O O . ARG A 1 181 ? -5.786 -8.188 10.966 1.00 98.75 181 ARG A O 1
ATOM 1422 N N . ALA A 1 182 ? -3.894 -7.831 12.128 1.00 98.75 182 ALA A N 1
ATOM 1423 C CA . ALA A 1 182 ? -3.012 -8.263 11.046 1.00 98.75 182 ALA A CA 1
ATOM 1424 C C . ALA A 1 182 ? -3.199 -9.764 10.752 1.00 98.75 182 ALA A C 1
ATOM 1426 O O . ALA A 1 182 ? -3.376 -10.149 9.596 1.00 98.75 182 ALA A O 1
ATOM 1427 N N . GLU A 1 183 ? -3.271 -10.599 11.790 1.00 98.69 183 GLU A N 1
ATOM 1428 C CA . GLU A 1 183 ? -3.523 -12.045 11.682 1.00 98.69 183 GLU A CA 1
ATOM 1429 C C . GLU A 1 183 ? -4.914 -12.372 11.114 1.00 98.69 183 GLU A C 1
ATOM 1431 O O . GLU A 1 183 ? -5.065 -13.266 10.274 1.00 98.69 183 GLU A O 1
ATOM 1436 N N . ALA A 1 184 ? -5.941 -11.614 11.507 1.00 98.75 184 ALA A N 1
ATOM 1437 C CA . ALA A 1 184 ? -7.267 -11.704 10.903 1.00 98.75 184 ALA A CA 1
ATOM 1438 C C . ALA A 1 184 ? -7.221 -11.347 9.407 1.00 98.75 184 ALA A C 1
ATOM 1440 O O . ALA A 1 184 ? -7.871 -12.006 8.594 1.00 98.75 184 ALA A O 1
ATOM 1441 N N . GLY A 1 185 ? -6.397 -10.366 9.024 1.00 98.62 185 GLY A N 1
ATOM 1442 C CA . GLY A 1 185 ? -6.128 -10.041 7.625 1.00 98.62 185 GLY A CA 1
ATOM 1443 C C . GLY A 1 185 ? -5.462 -11.183 6.858 1.00 98.62 185 GLY A C 1
ATOM 1444 O O . GLY A 1 185 ? -5.906 -11.511 5.757 1.00 98.62 185 GLY A O 1
ATOM 1445 N N . VAL A 1 186 ? -4.465 -11.849 7.451 1.00 98.56 186 VAL A N 1
ATOM 1446 C CA . VAL A 1 186 ? -3.846 -13.059 6.875 1.00 98.56 186 VAL A CA 1
ATOM 1447 C C . VAL A 1 186 ? -4.898 -14.136 6.637 1.00 98.56 186 VAL A C 1
ATOM 1449 O O . VAL A 1 186 ? -5.012 -14.654 5.525 1.00 98.56 186 VAL A O 1
ATOM 1452 N N . SER A 1 187 ? -5.694 -14.432 7.664 1.00 98.44 187 SER A N 1
ATOM 1453 C CA . SER A 1 187 ? -6.744 -15.452 7.607 1.00 98.44 187 SER A CA 1
ATOM 1454 C C . SER A 1 187 ? -7.761 -15.142 6.508 1.00 98.44 187 SER A C 1
ATOM 1456 O O . SER A 1 187 ? -8.149 -16.027 5.744 1.00 98.44 187 SER A O 1
ATOM 1458 N N . GLN A 1 188 ? -8.154 -13.873 6.372 1.00 98.56 188 GLN A N 1
ATOM 1459 C CA . GLN A 1 188 ? -9.078 -13.430 5.335 1.00 98.56 188 GLN A CA 1
ATOM 1460 C C . GLN A 1 188 ? -8.489 -13.578 3.927 1.00 98.56 188 GLN A C 1
ATOM 1462 O O . GLN A 1 188 ? -9.182 -14.064 3.033 1.00 98.56 188 GLN A O 1
ATOM 1467 N N . VAL A 1 189 ? -7.223 -13.200 3.717 1.00 98.44 189 VAL A N 1
ATOM 1468 C CA . VAL A 1 189 ? -6.533 -13.392 2.429 1.00 98.44 189 VAL A CA 1
ATOM 1469 C C . VAL A 1 189 ? -6.458 -14.877 2.088 1.00 98.44 189 VAL A C 1
ATOM 1471 O O . VAL A 1 189 ? -6.825 -15.263 0.984 1.00 98.44 189 VAL A O 1
ATOM 1474 N N . GLN A 1 190 ? -6.046 -15.728 3.031 1.00 97.88 190 GLN A N 1
ATOM 1475 C CA . GLN A 1 190 ? -5.966 -17.175 2.815 1.00 97.88 190 GLN A CA 1
ATOM 1476 C C . GLN A 1 190 ? -7.319 -17.775 2.410 1.00 97.88 190 GLN A C 1
ATOM 1478 O O . GLN A 1 190 ? -7.375 -18.581 1.482 1.00 97.88 190 GLN A O 1
ATOM 1483 N N . GLN A 1 191 ? -8.413 -17.343 3.046 1.00 97.06 191 GLN A N 1
ATOM 1484 C CA . GLN A 1 191 ? -9.767 -17.766 2.676 1.00 97.06 191 GLN A CA 1
ATOM 1485 C C . GLN A 1 191 ? -10.143 -17.339 1.253 1.00 97.06 191 GLN A C 1
ATOM 1487 O O . GLN A 1 191 ? -10.699 -18.146 0.507 1.00 97.06 191 GLN A O 1
ATOM 1492 N N . LEU A 1 192 ? -9.827 -16.099 0.859 1.00 96.94 192 LEU A N 1
ATOM 1493 C CA . LEU A 1 192 ? -10.056 -15.627 -0.511 1.00 96.94 192 LEU A CA 1
ATOM 1494 C C . LEU A 1 192 ? -9.272 -16.484 -1.508 1.00 96.94 192 LEU A C 1
ATOM 1496 O O . LEU A 1 192 ? -9.835 -16.983 -2.472 1.00 96.94 192 LEU A O 1
ATOM 1500 N N . CYS A 1 193 ? -8.000 -16.745 -1.235 1.00 96.19 193 CYS A N 1
ATOM 1501 C CA . CYS A 1 193 ? -7.143 -17.538 -2.112 1.00 96.19 193 CYS A CA 1
ATOM 1502 C C . CYS A 1 193 ? -7.618 -18.975 -2.276 1.00 96.19 193 CYS A C 1
ATOM 1504 O O . CYS A 1 193 ? -7.672 -19.473 -3.398 1.00 96.19 193 CYS A O 1
ATOM 1506 N N . ALA A 1 194 ? -8.026 -19.615 -1.178 1.00 96.25 194 ALA A N 1
ATOM 1507 C CA . ALA A 1 194 ? -8.610 -20.948 -1.220 1.00 96.25 194 ALA A CA 1
ATOM 1508 C C . ALA A 1 194 ? -9.896 -20.975 -2.061 1.00 96.25 194 ALA A C 1
ATOM 1510 O O . ALA A 1 194 ? -10.081 -21.885 -2.867 1.00 96.25 194 ALA A O 1
ATOM 1511 N N . ARG A 1 195 ? -10.758 -19.959 -1.917 1.00 95.19 195 ARG A N 1
ATOM 1512 C CA . ARG A 1 195 ? -12.002 -19.834 -2.689 1.00 95.19 195 ARG A CA 1
ATOM 1513 C C . ARG A 1 195 ? -11.748 -19.639 -4.185 1.00 95.19 195 ARG A C 1
ATOM 1515 O O . ARG A 1 195 ? -12.442 -20.249 -4.989 1.00 95.19 195 ARG A O 1
ATOM 1522 N N . GLU A 1 196 ? -10.759 -18.826 -4.546 1.00 92.88 196 GLU A N 1
ATOM 1523 C CA . GLU A 1 196 ? -10.397 -18.551 -5.944 1.00 92.88 196 GLU A CA 1
ATOM 1524 C C . GLU A 1 196 ? -9.464 -19.623 -6.556 1.00 92.88 196 GLU A C 1
ATOM 1526 O O . GLU A 1 196 ? -9.055 -19.507 -7.710 1.00 92.88 196 GLU A O 1
ATOM 1531 N N . GLY A 1 197 ? -9.085 -20.664 -5.802 1.00 93.50 197 GLY A N 1
ATOM 1532 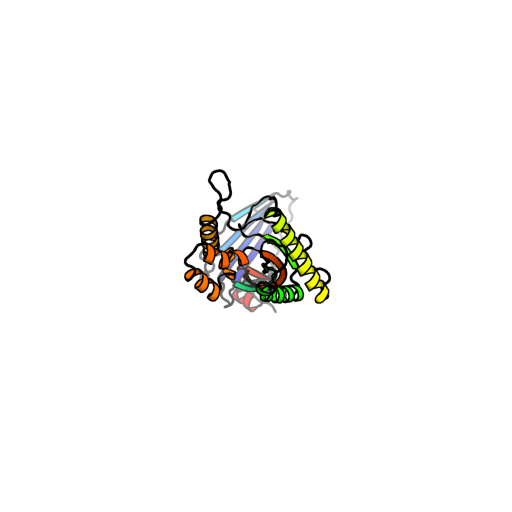C CA . GLY A 1 197 ? -8.166 -21.711 -6.272 1.00 93.50 197 GLY A CA 1
ATOM 1533 C C . GLY A 1 197 ? -6.721 -21.234 -6.483 1.00 93.50 197 GLY A C 1
ATOM 1534 O O . GLY A 1 197 ? -5.966 -21.839 -7.246 1.00 93.50 197 GLY A O 1
ATOM 1535 N N . ILE A 1 198 ? -6.318 -20.146 -5.823 1.00 94.00 198 ILE A N 1
ATOM 1536 C CA . ILE A 1 198 ? -4.979 -19.563 -5.924 1.00 94.00 198 ILE A CA 1
ATOM 1537 C C . ILE A 1 198 ? -4.068 -20.242 -4.897 1.00 94.00 198 ILE A C 1
ATOM 1539 O O . ILE A 1 198 ? -4.283 -20.121 -3.695 1.00 94.00 198 ILE A O 1
ATOM 1543 N N . GLY A 1 199 ? -3.020 -20.928 -5.367 1.00 90.69 199 GLY A N 1
ATOM 1544 C CA . GLY A 1 199 ? -2.130 -21.712 -4.502 1.00 90.69 199 GLY A CA 1
ATOM 1545 C C . GLY A 1 199 ? -1.412 -20.892 -3.422 1.00 90.69 199 GLY A C 1
ATOM 1546 O O . GLY A 1 199 ? -1.583 -21.152 -2.236 1.00 90.69 199 GLY A O 1
ATOM 1547 N N . ASN A 1 200 ? -0.608 -19.898 -3.817 1.00 91.94 200 ASN A N 1
ATOM 1548 C CA . ASN A 1 200 ? 0.064 -18.998 -2.876 1.00 91.94 200 ASN A CA 1
ATOM 1549 C C . ASN A 1 200 ? -0.252 -17.541 -3.214 1.00 91.94 200 ASN A C 1
ATOM 1551 O O . ASN A 1 200 ? 0.067 -17.081 -4.308 1.00 91.94 200 ASN A O 1
ATOM 1555 N N . CYS A 1 201 ? -0.832 -16.817 -2.263 1.00 96.69 201 CYS A N 1
ATOM 1556 C CA . CYS A 1 201 ? -1.161 -15.401 -2.396 1.00 96.69 201 CYS A CA 1
ATOM 1557 C C . CYS A 1 201 ? -0.174 -14.449 -1.738 1.00 96.69 201 CYS A C 1
ATOM 1559 O O . CYS A 1 201 ? -0.315 -13.243 -1.906 1.00 96.69 201 CYS A O 1
ATOM 1561 N N . PHE A 1 202 ? 0.813 -14.961 -1.012 1.00 98.00 202 PHE A N 1
ATOM 1562 C CA . PHE A 1 202 ? 1.795 -14.149 -0.309 1.00 98.00 202 PHE A CA 1
ATOM 1563 C C . PHE A 1 202 ? 3.113 -14.141 -1.077 1.00 98.00 202 PHE A C 1
ATOM 1565 O O . PHE A 1 202 ? 3.554 -15.161 -1.617 1.00 98.00 202 PHE A O 1
ATOM 1572 N N . ALA A 1 203 ? 3.751 -12.976 -1.130 1.00 96.19 203 ALA A N 1
ATOM 1573 C CA . ALA A 1 203 ? 5.140 -12.879 -1.541 1.00 96.19 203 ALA A CA 1
ATOM 1574 C C . ALA A 1 203 ? 6.026 -13.633 -0.533 1.00 96.19 203 ALA A C 1
ATOM 1576 O O . ALA A 1 203 ? 5.680 -13.755 0.640 1.00 96.19 203 ALA A O 1
ATOM 1577 N N . ALA A 1 204 ? 7.183 -14.132 -0.978 1.00 92.56 204 ALA A N 1
ATOM 1578 C CA . ALA A 1 204 ? 8.071 -14.937 -0.132 1.00 92.56 204 ALA A CA 1
ATOM 1579 C C . ALA A 1 204 ? 8.545 -14.201 1.138 1.00 92.56 204 ALA A C 1
ATOM 1581 O O . ALA A 1 204 ? 8.804 -14.836 2.154 1.00 92.56 204 ALA A O 1
ATOM 1582 N N . SER A 1 205 ? 8.637 -12.872 1.080 1.00 92.94 205 SER A N 1
ATOM 1583 C CA . SER A 1 205 ? 9.069 -11.994 2.170 1.00 92.94 205 SER A CA 1
ATOM 1584 C C . SER A 1 205 ? 7.939 -11.077 2.651 1.00 92.94 205 SER A C 1
ATOM 1586 O O . SER A 1 205 ? 8.172 -9.891 2.877 1.00 92.94 205 SER A O 1
ATOM 1588 N N . ALA A 1 206 ? 6.702 -11.581 2.705 1.00 96.75 206 ALA A N 1
ATOM 1589 C CA . ALA A 1 206 ? 5.571 -10.779 3.155 1.00 96.75 206 ALA A CA 1
ATOM 1590 C C . ALA A 1 206 ? 5.737 -10.357 4.627 1.00 96.75 206 ALA A C 1
ATOM 1592 O O . ALA A 1 206 ? 5.942 -11.211 5.489 1.00 96.75 206 ALA A O 1
ATOM 1593 N N . ASP A 1 207 ? 5.631 -9.057 4.909 1.00 98.06 207 ASP A N 1
ATOM 1594 C CA . ASP A 1 207 ? 5.723 -8.506 6.267 1.00 98.06 207 ASP A CA 1
ATOM 1595 C C . ASP A 1 207 ? 4.337 -8.432 6.921 1.00 98.06 207 ASP A C 1
ATOM 1597 O O . ASP A 1 207 ? 3.437 -7.759 6.417 1.00 98.06 207 ASP A O 1
ATOM 1601 N N . ILE A 1 208 ? 4.147 -9.132 8.038 1.00 98.25 208 ILE A N 1
ATOM 1602 C CA . ILE A 1 208 ? 2.877 -9.178 8.769 1.00 98.25 208 ILE A CA 1
ATOM 1603 C C . ILE A 1 208 ? 3.133 -8.662 10.179 1.00 98.25 208 ILE A C 1
ATOM 1605 O O . ILE A 1 208 ? 3.863 -9.286 10.949 1.00 98.25 208 ILE A O 1
ATOM 1609 N N . SER A 1 209 ? 2.522 -7.533 10.529 1.00 98.44 209 SER A N 1
ATOM 1610 C CA . SER A 1 209 ? 2.810 -6.864 11.797 1.00 98.44 209 SER A CA 1
ATOM 1611 C C . SER A 1 209 ? 1.628 -6.056 12.333 1.00 98.44 209 SER A C 1
ATOM 1613 O O . SER A 1 209 ? 0.838 -5.476 11.587 1.00 98.44 209 SER A O 1
ATOM 1615 N N . GLY A 1 210 ? 1.510 -6.007 13.661 1.00 97.50 210 GLY A N 1
ATOM 1616 C CA . GLY A 1 210 ? 0.675 -5.030 14.357 1.00 97.50 210 GLY A CA 1
ATOM 1617 C C . GLY A 1 210 ? 1.463 -3.742 14.570 1.00 97.50 210 GLY A C 1
ATOM 1618 O O . GLY A 1 210 ? 2.609 -3.795 15.010 1.00 97.50 210 GLY A O 1
ATOM 1619 N N . GLN A 1 211 ? 0.862 -2.608 14.232 1.00 97.62 211 GLN A N 1
ATOM 1620 C CA . GLN A 1 211 ? 1.492 -1.287 14.258 1.00 97.62 211 GLN A CA 1
ATOM 1621 C C . GLN A 1 211 ? 0.965 -0.401 15.397 1.00 97.62 211 GLN A C 1
ATOM 1623 O O . GLN A 1 211 ? 1.329 0.767 15.480 1.00 97.62 211 GLN A O 1
ATOM 1628 N N . GLY A 1 212 ? 0.107 -0.944 16.264 1.00 96.12 212 GLY A N 1
ATOM 1629 C CA . GLY A 1 212 ? -0.523 -0.196 17.345 1.00 96.12 212 GLY A CA 1
ATOM 1630 C C . GLY A 1 212 ? -1.542 0.823 16.839 1.00 96.12 212 GLY A C 1
ATOM 1631 O O . GLY A 1 212 ? -2.275 0.581 15.874 1.00 96.12 212 GLY A O 1
ATOM 1632 N N . GLU A 1 213 ? -1.607 1.947 17.538 1.00 96.19 213 GLU A N 1
ATOM 1633 C CA . GLU A 1 213 ? -2.611 2.981 17.339 1.00 96.19 213 GLU A CA 1
ATOM 1634 C C . GLU A 1 213 ? -2.247 3.958 16.220 1.00 96.19 213 GLU A C 1
ATOM 1636 O O . GLU A 1 213 ? -1.092 4.337 16.030 1.00 96.19 213 GLU A O 1
ATOM 1641 N N . LEU A 1 214 ? -3.264 4.405 15.487 1.00 96.12 214 LEU A N 1
ATOM 1642 C CA . LEU A 1 214 ? -3.155 5.520 14.556 1.00 96.12 214 LEU A CA 1
ATOM 1643 C C . LEU A 1 214 ? -3.580 6.817 15.236 1.00 96.12 214 LEU A C 1
ATOM 1645 O O . LEU A 1 214 ? -4.683 6.911 15.770 1.00 96.12 214 LEU A O 1
ATOM 1649 N N . TYR A 1 215 ? -2.740 7.841 15.097 1.00 95.44 215 TYR A N 1
ATOM 1650 C CA . TYR A 1 215 ? -3.029 9.212 15.523 1.00 95.44 215 TYR A CA 1
ATOM 1651 C C . TYR A 1 215 ? -3.294 9.357 17.024 1.00 95.44 215 TYR A C 1
ATOM 1653 O O . TYR A 1 215 ? -4.212 10.065 17.436 1.00 95.44 215 TYR A O 1
ATOM 1661 N N . THR A 1 216 ? -2.471 8.710 17.843 1.00 92.81 216 THR A N 1
ATOM 1662 C CA . THR A 1 216 ? -2.448 8.911 19.295 1.00 92.81 216 THR A CA 1
ATOM 1663 C C . THR A 1 216 ? -1.814 10.251 19.640 1.00 92.81 216 THR A C 1
ATOM 1665 O O . THR A 1 216 ? -0.769 10.620 19.106 1.00 92.81 216 THR A O 1
ATOM 1668 N N . LEU A 1 217 ? -2.472 10.990 20.525 1.00 91.44 217 LEU A N 1
ATOM 1669 C CA . LEU A 1 217 ? -1.980 12.217 21.118 1.00 91.44 217 LEU A CA 1
ATOM 1670 C C . LEU A 1 217 ? -1.302 11.863 22.441 1.00 91.44 217 LEU A C 1
ATOM 1672 O O . LEU A 1 217 ? -1.931 11.316 23.343 1.00 91.44 217 LEU A O 1
ATOM 1676 N N . GLU A 1 218 ? -0.030 12.218 22.568 1.00 90.38 218 GLU A N 1
ATOM 1677 C CA . GLU A 1 218 ? 0.747 12.005 23.787 1.00 90.38 218 GLU A CA 1
ATOM 1678 C C . GLU A 1 218 ? 1.084 13.338 24.462 1.00 90.38 218 GLU A C 1
ATOM 1680 O O . GLU A 1 218 ? 1.234 14.381 23.815 1.00 90.38 218 GLU A O 1
ATOM 1685 N N . THR A 1 219 ? 1.222 13.312 25.784 1.00 87.19 219 THR A N 1
ATOM 1686 C CA . THR A 1 219 ? 1.789 14.414 26.561 1.00 87.19 219 THR A CA 1
ATOM 1687 C C . THR A 1 219 ? 3.305 14.501 26.351 1.00 87.19 219 THR A C 1
ATOM 1689 O O . THR A 1 219 ? 3.944 13.598 25.817 1.00 87.19 219 THR A O 1
ATOM 1692 N N . LEU A 1 220 ? 3.934 15.575 26.841 1.00 81.62 220 LEU A N 1
ATOM 1693 C CA . LEU A 1 220 ? 5.399 15.727 26.803 1.00 81.62 220 LEU A CA 1
ATOM 1694 C C . LEU A 1 220 ? 6.151 14.633 27.581 1.00 81.62 220 LEU A C 1
ATOM 1696 O O . LEU A 1 220 ? 7.348 14.449 27.372 1.00 81.62 220 LEU A O 1
ATOM 1700 N N . THR A 1 221 ? 5.469 13.940 28.492 1.00 80.00 221 THR A N 1
ATOM 1701 C CA . THR A 1 221 ? 6.010 12.821 29.270 1.00 80.00 221 THR A CA 1
ATOM 1702 C C . THR A 1 221 ? 5.737 11.462 28.621 1.00 80.00 221 THR A C 1
ATOM 1704 O O . THR A 1 221 ? 6.162 10.452 29.175 1.00 80.00 221 THR A O 1
ATOM 1707 N N . GLY A 1 222 ? 5.080 11.430 27.454 1.00 82.38 222 GLY A N 1
ATOM 1708 C CA . GLY A 1 222 ? 4.756 10.208 26.711 1.00 82.38 222 GLY A CA 1
ATOM 1709 C C . GLY A 1 222 ? 3.497 9.485 27.195 1.00 82.38 222 GLY A C 1
ATOM 1710 O O . GLY A 1 222 ? 3.293 8.327 26.847 1.00 82.38 222 GLY A O 1
ATOM 1711 N N . GLU A 1 223 ? 2.664 10.130 28.015 1.00 84.81 223 GLU A N 1
ATOM 1712 C CA . GLU A 1 223 ? 1.389 9.555 28.463 1.00 84.81 223 GLU A CA 1
ATOM 1713 C C . GLU A 1 223 ? 0.287 9.842 27.440 1.00 84.81 223 GLU A C 1
ATOM 1715 O O . GLU A 1 223 ? 0.227 10.938 26.882 1.00 84.81 223 GLU A O 1
ATOM 1720 N N . GLU A 1 224 ? -0.608 8.884 27.213 1.00 84.06 224 GLU A N 1
ATOM 1721 C CA . GLU A 1 224 ? -1.728 9.062 26.288 1.00 84.06 224 GLU A CA 1
ATOM 1722 C C . GLU A 1 224 ? -2.715 10.096 26.823 1.00 84.06 224 GLU A C 1
ATOM 1724 O O . GLU A 1 224 ? -3.197 10.021 27.956 1.00 84.06 224 GLU A O 1
ATOM 1729 N N . VAL A 1 225 ? -3.030 11.077 25.983 1.00 86.38 225 VAL A N 1
ATOM 1730 C CA . VAL A 1 225 ? -4.095 12.027 26.266 1.00 86.38 225 VAL A CA 1
ATOM 1731 C C . VAL A 1 225 ? -5.405 11.333 25.940 1.00 86.38 225 VAL A C 1
ATOM 1733 O O . VAL A 1 225 ? -5.648 10.958 24.800 1.00 86.38 225 VAL A O 1
ATOM 1736 N N . GLU A 1 226 ? -6.277 11.174 26.930 1.00 80.62 226 GLU A N 1
ATOM 1737 C CA . GLU A 1 226 ? -7.624 10.671 26.680 1.00 80.62 226 GLU A CA 1
ATOM 1738 C C . GLU A 1 226 ? -8.566 11.795 26.200 1.00 80.62 226 GLU A C 1
ATOM 1740 O O . GLU A 1 226 ? -8.202 12.960 26.026 1.00 80.62 226 GLU A O 1
ATOM 1745 N N . ARG A 1 227 ? -9.818 11.431 25.921 1.00 82.56 227 ARG A N 1
ATOM 1746 C CA . ARG A 1 227 ? -10.898 12.316 25.452 1.00 82.56 227 ARG A CA 1
ATOM 1747 C C . ARG A 1 227 ? -10.930 13.686 26.159 1.00 82.56 227 ARG A C 1
ATOM 1749 O O . ARG A 1 227 ? -10.638 13.762 27.350 1.00 82.56 227 ARG A O 1
ATOM 1756 N N . PRO A 1 228 ? -11.431 14.758 25.511 1.00 89.00 228 PRO A N 1
ATOM 1757 C CA . PRO A 1 228 ? -11.890 14.885 24.118 1.00 89.00 228 PRO A CA 1
ATOM 1758 C C . PRO A 1 228 ? -10.788 15.312 23.131 1.00 89.00 228 PRO A C 1
ATOM 1760 O O . PRO A 1 228 ? -10.993 15.269 21.919 1.00 89.00 228 PRO A O 1
ATOM 1763 N N . GLN A 1 229 ? -9.619 15.712 23.636 1.00 92.19 229 GLN A N 1
ATOM 1764 C CA . GLN A 1 229 ? -8.506 16.237 22.835 1.00 92.19 229 GLN A CA 1
ATOM 1765 C C . GLN A 1 229 ? -7.980 15.194 21.841 1.00 92.19 229 GLN A C 1
ATOM 1767 O O . GLN A 1 229 ? -7.739 15.512 20.679 1.00 92.19 229 GLN A O 1
ATOM 1772 N N . GLN A 1 230 ? -7.919 13.928 22.261 1.00 94.06 230 GLN A N 1
ATOM 1773 C CA . GLN A 1 230 ? -7.567 12.793 21.406 1.00 94.06 230 GLN A CA 1
ATOM 1774 C C . GLN A 1 230 ? -8.474 12.635 20.180 1.00 94.06 230 GLN A C 1
ATOM 1776 O O . GLN A 1 230 ? -8.010 12.309 19.088 1.00 94.06 230 GLN A O 1
ATOM 1781 N N . ALA A 1 231 ? -9.779 12.853 20.345 1.00 93.31 231 ALA A N 1
ATOM 1782 C CA . ALA A 1 231 ? -10.739 12.721 19.255 1.00 93.31 231 ALA A CA 1
ATOM 1783 C C . ALA A 1 231 ? -10.567 13.841 18.222 1.00 93.31 231 ALA A C 1
ATOM 1785 O O . ALA A 1 231 ? -10.615 13.598 17.016 1.00 93.31 231 ALA A O 1
ATOM 1786 N N . GLU A 1 232 ? -10.311 15.064 18.688 1.00 93.25 232 GLU A N 1
ATOM 1787 C CA . GLU A 1 232 ? -10.035 16.197 17.808 1.00 93.25 232 GLU A CA 1
ATOM 1788 C C . GLU A 1 232 ? -8.694 16.059 17.080 1.00 93.25 232 GLU A C 1
ATOM 1790 O O . GLU A 1 232 ? -8.631 16.303 15.872 1.00 93.25 232 GLU A O 1
ATOM 1795 N N . PHE A 1 233 ? -7.651 15.609 17.781 1.00 95.62 233 PHE A N 1
ATOM 1796 C CA . PHE A 1 233 ? -6.345 15.341 17.188 1.00 95.62 233 PHE A CA 1
ATOM 1797 C C . PHE A 1 233 ? -6.436 14.267 16.100 1.00 95.62 233 PHE A C 1
ATOM 1799 O O . PHE A 1 233 ? -6.074 14.526 14.955 1.00 95.62 233 PHE A O 1
ATOM 1806 N N . ALA A 1 234 ? -7.025 13.108 16.410 1.00 95.75 234 ALA A N 1
ATOM 1807 C CA . ALA A 1 234 ? -7.175 12.025 15.443 1.00 95.75 234 ALA A CA 1
ATOM 1808 C C . ALA A 1 234 ? -8.013 12.434 14.222 1.00 95.75 234 ALA A C 1
ATOM 1810 O O . ALA A 1 234 ? -7.693 12.055 13.097 1.00 95.75 234 ALA A O 1
ATOM 1811 N N . ALA A 1 235 ? -9.070 13.231 14.416 1.00 95.06 235 ALA A N 1
ATOM 1812 C CA . ALA A 1 235 ? -9.855 13.754 13.304 1.00 95.06 235 ALA A CA 1
ATOM 1813 C C . ALA A 1 235 ? -9.057 14.740 12.440 1.00 95.06 235 ALA A C 1
ATOM 1815 O O . ALA A 1 235 ? -9.163 14.697 11.215 1.00 95.06 235 ALA A O 1
ATOM 1816 N N . THR A 1 236 ? -8.245 15.593 13.065 1.00 95.19 236 THR A N 1
ATOM 1817 C CA . THR A 1 236 ? -7.370 16.535 12.358 1.00 95.19 236 THR A CA 1
ATOM 1818 C C . THR A 1 236 ? -6.355 15.779 11.513 1.00 95.19 236 THR A C 1
ATOM 1820 O O . THR A 1 236 ? -6.342 15.960 10.296 1.00 95.19 236 THR A O 1
ATOM 1823 N N . GLU A 1 237 ? -5.599 14.864 12.120 1.00 97.06 237 GLU A N 1
ATOM 1824 C CA . GLU A 1 237 ? -4.624 14.023 11.422 1.00 97.06 237 GLU A CA 1
ATOM 1825 C C . GLU A 1 237 ? -5.271 13.235 10.278 1.00 97.06 237 GLU A C 1
ATOM 1827 O O . GLU A 1 237 ? -4.777 13.237 9.152 1.00 97.06 237 GLU A O 1
ATOM 1832 N N . PHE A 1 238 ? -6.449 12.651 10.511 1.00 96.62 238 PHE A N 1
ATOM 1833 C CA . PHE A 1 238 ? -7.176 11.939 9.463 1.00 96.62 238 PHE A CA 1
ATOM 1834 C C . PHE A 1 238 ? -7.528 12.837 8.261 1.00 96.62 238 PHE A C 1
ATOM 1836 O O . PHE A 1 238 ? -7.537 12.394 7.108 1.00 96.62 238 PHE A O 1
ATOM 1843 N N . THR A 1 239 ? -7.822 14.118 8.498 1.00 94.50 239 THR A N 1
ATOM 1844 C CA . THR A 1 239 ? -8.147 15.070 7.424 1.00 94.50 239 THR A CA 1
ATOM 1845 C C . THR A 1 239 ? -6.932 15.638 6.695 1.00 94.50 239 THR A C 1
ATOM 1847 O O . THR A 1 239 ? -7.061 15.997 5.525 1.00 94.50 239 THR A O 1
ATOM 1850 N N . THR A 1 240 ? -5.768 15.701 7.343 1.00 94.81 240 THR A N 1
ATOM 1851 C CA . THR A 1 240 ? -4.569 16.366 6.807 1.00 94.81 240 THR A CA 1
ATOM 1852 C C . THR A 1 240 ? -3.557 15.395 6.208 1.00 94.81 240 THR A C 1
ATOM 1854 O O . THR A 1 240 ? -2.885 15.741 5.237 1.00 94.81 240 THR A O 1
ATOM 1857 N N . GLN A 1 241 ? -3.456 14.176 6.740 1.00 96.38 241 GLN A N 1
ATOM 1858 C CA . GLN A 1 241 ? -2.429 13.221 6.335 1.00 96.38 241 GLN A CA 1
ATOM 1859 C C . GLN A 1 241 ? -2.698 12.659 4.938 1.00 96.38 241 GLN A C 1
ATOM 1861 O O . GLN A 1 241 ? -3.818 12.262 4.602 1.00 96.38 241 GLN A O 1
ATOM 1866 N N . GLN A 1 242 ? -1.671 12.608 4.090 1.00 94.94 242 GLN A N 1
ATOM 1867 C CA . GLN A 1 242 ? -1.827 12.143 2.709 1.00 94.94 242 GLN A CA 1
ATOM 1868 C C . GLN A 1 242 ? -2.234 10.664 2.646 1.00 94.94 242 GLN A C 1
ATOM 1870 O O . GLN A 1 242 ? -3.020 10.286 1.781 1.00 94.94 242 GLN A O 1
ATOM 1875 N N . GLN A 1 243 ? -1.771 9.834 3.587 1.00 92.25 243 GLN A N 1
ATOM 1876 C CA . GLN A 1 243 ? -2.072 8.398 3.590 1.00 92.25 243 GLN A CA 1
ATOM 1877 C C . GLN A 1 243 ? -3.576 8.099 3.735 1.00 92.25 243 GLN A C 1
ATOM 1879 O O . GLN A 1 243 ? -4.038 7.054 3.283 1.00 92.25 243 GLN A O 1
ATOM 1884 N N . GLU A 1 244 ? -4.356 9.033 4.287 1.00 96.12 244 GLU A N 1
ATOM 1885 C CA . GLU A 1 244 ? -5.803 8.876 4.482 1.00 96.12 244 GLU A CA 1
ATOM 1886 C C . GLU A 1 244 ? -6.640 9.364 3.294 1.00 96.12 244 GLU A C 1
ATOM 1888 O O . GLU A 1 244 ? -7.869 9.279 3.325 1.00 96.12 244 GLU A O 1
ATOM 1893 N N . GLU A 1 245 ? -6.010 9.883 2.235 1.00 94.31 245 GLU A N 1
ATOM 1894 C CA . GLU A 1 245 ? -6.704 10.508 1.102 1.00 94.31 245 GLU A CA 1
ATOM 1895 C C . GLU A 1 245 ? -7.770 9.602 0.491 1.00 94.31 245 GLU A C 1
ATOM 1897 O O . GLU A 1 245 ? -8.900 10.035 0.263 1.00 94.31 245 GLU A O 1
ATOM 1902 N N . MET A 1 246 ? -7.460 8.317 0.331 1.00 91.88 246 MET A N 1
ATOM 1903 C CA . MET A 1 246 ? -8.400 7.351 -0.232 1.00 91.88 246 MET A CA 1
ATOM 1904 C C . MET A 1 246 ? -9.620 7.064 0.653 1.00 91.88 246 MET A C 1
ATOM 1906 O O . MET A 1 246 ? -10.622 6.546 0.163 1.00 91.88 246 MET A O 1
ATOM 1910 N N . HIS A 1 247 ? -9.579 7.421 1.937 1.00 94.25 247 HIS A N 1
ATOM 1911 C CA . HIS A 1 247 ? -10.726 7.310 2.834 1.00 94.25 247 HIS A CA 1
ATOM 1912 C C . HIS A 1 247 ? -11.623 8.555 2.806 1.00 94.25 247 HIS A C 1
ATOM 1914 O O . HIS A 1 247 ? -12.813 8.464 3.120 1.00 94.25 247 HIS A O 1
ATOM 1920 N N . ARG A 1 248 ? -11.098 9.714 2.390 1.00 94.12 248 ARG A N 1
ATOM 1921 C CA . ARG A 1 248 ? -11.799 11.011 2.391 1.00 94.12 248 ARG A CA 1
ATOM 1922 C C . ARG A 1 248 ? -12.750 11.179 1.207 1.00 94.12 248 ARG A C 1
ATOM 1924 O O . ARG A 1 248 ? -12.639 12.098 0.399 1.00 94.12 248 ARG A O 1
ATOM 1931 N N . THR A 1 249 ? -13.738 10.294 1.116 1.00 94.25 249 THR A N 1
ATOM 1932 C CA . THR A 1 249 ? -14.806 10.419 0.115 1.00 94.25 249 THR A CA 1
ATOM 1933 C C . THR A 1 249 ? -15.624 11.701 0.338 1.00 94.25 249 THR A C 1
ATOM 1935 O O . THR A 1 249 ? -15.800 12.122 1.485 1.00 94.25 249 THR A O 1
ATOM 1938 N N . PRO A 1 250 ? -16.244 12.288 -0.707 1.00 95.38 250 PRO A N 1
ATOM 1939 C CA . PRO A 1 250 ? -17.063 13.494 -0.549 1.00 95.38 250 PRO A CA 1
ATOM 1940 C C . PRO A 1 250 ? -18.193 13.347 0.482 1.00 95.38 250 PRO A C 1
ATOM 1942 O O . PRO A 1 250 ? -18.580 14.310 1.141 1.00 95.38 250 PRO A O 1
ATOM 1945 N N . GLY A 1 251 ? -18.747 12.138 0.624 1.00 94.81 251 GLY A N 1
ATOM 1946 C CA . GLY A 1 251 ? -19.761 11.838 1.634 1.00 94.81 251 GLY A CA 1
ATOM 1947 C C . GLY A 1 251 ? -19.206 11.867 3.058 1.00 94.81 251 GLY A C 1
ATOM 1948 O O . GLY A 1 251 ? -19.847 12.439 3.939 1.00 94.81 251 GLY A O 1
ATOM 1949 N N . LEU A 1 252 ? -18.020 11.292 3.273 1.00 94.81 252 LEU A N 1
ATOM 1950 C CA . LEU A 1 252 ? -17.345 11.296 4.569 1.00 94.81 252 LEU A CA 1
ATOM 1951 C C . LEU A 1 252 ? -16.932 12.714 4.975 1.00 94.81 252 LEU A C 1
ATOM 1953 O O . LEU A 1 252 ? -17.239 13.133 6.087 1.00 94.81 252 LEU A O 1
ATOM 1957 N N . THR A 1 253 ? -16.329 13.474 4.057 1.00 94.81 253 THR A N 1
ATOM 1958 C CA . THR A 1 253 ? -15.907 14.860 4.308 1.00 94.81 253 THR A CA 1
ATOM 1959 C C . THR A 1 253 ? -17.089 15.725 4.740 1.00 94.81 253 THR A C 1
ATOM 1961 O O . THR A 1 253 ? -17.026 16.372 5.780 1.00 94.81 253 THR A O 1
ATOM 1964 N N . ARG A 1 254 ? -18.237 15.629 4.051 1.00 95.19 254 ARG A N 1
ATOM 1965 C CA . ARG A 1 254 ? -19.465 16.335 4.465 1.00 95.19 254 ARG A CA 1
ATOM 1966 C C . ARG A 1 254 ? -19.980 15.914 5.842 1.00 95.19 254 ARG A C 1
ATOM 1968 O O . ARG A 1 254 ? -20.590 16.728 6.531 1.00 95.19 254 ARG A O 1
ATOM 1975 N N . ARG A 1 255 ? -19.817 14.645 6.235 1.00 95.94 255 ARG A N 1
ATOM 1976 C CA . ARG A 1 255 ? -20.189 14.188 7.586 1.00 95.94 255 ARG A CA 1
ATOM 1977 C C . ARG A 1 255 ? -19.263 14.805 8.633 1.00 95.94 255 ARG A C 1
ATOM 1979 O O . ARG A 1 255 ? -19.768 15.297 9.634 1.00 95.94 255 ARG A O 1
ATOM 1986 N N . LEU A 1 256 ? -17.955 14.835 8.373 1.00 94.56 256 LEU A N 1
ATOM 1987 C CA . LEU A 1 256 ? -16.964 15.449 9.264 1.00 94.56 256 LEU A CA 1
ATOM 1988 C C . LEU A 1 256 ? -17.176 16.959 9.419 1.00 94.56 256 LEU A C 1
ATOM 1990 O O . LEU A 1 256 ? -17.148 17.460 10.536 1.00 94.56 256 LEU A O 1
ATOM 1994 N N . GLU A 1 257 ? -17.475 17.677 8.335 1.00 93.62 257 GLU A N 1
ATOM 1995 C CA . GLU A 1 257 ? -17.791 19.116 8.372 1.00 93.62 257 GLU A CA 1
ATOM 1996 C C . GLU A 1 257 ? -19.045 19.434 9.204 1.00 93.62 257 GLU A C 1
ATOM 1998 O O . GLU A 1 257 ? -19.169 20.517 9.783 1.00 93.62 257 GLU A O 1
ATOM 2003 N N . ARG A 1 258 ? -20.003 18.499 9.247 1.00 96.12 258 ARG A N 1
ATOM 2004 C CA . ARG A 1 258 ? -21.243 18.634 10.025 1.00 96.12 258 ARG A CA 1
ATOM 2005 C C . ARG A 1 258 ? -21.077 18.231 11.487 1.00 96.12 258 ARG A C 1
ATOM 2007 O O . ARG A 1 258 ? -21.873 18.703 12.295 1.00 96.12 258 ARG A O 1
ATOM 2014 N N . ALA A 1 259 ? -20.088 17.401 11.811 1.00 95.69 259 ALA A N 1
ATOM 2015 C CA . ALA A 1 259 ? -19.794 16.979 13.175 1.00 95.69 259 ALA A CA 1
ATOM 2016 C C . ALA A 1 259 ? -19.294 18.174 14.002 1.00 95.69 259 ALA A C 1
ATOM 2018 O O . ALA A 1 259 ? -18.259 18.785 13.707 1.00 95.69 259 ALA A O 1
ATOM 2019 N N . ARG A 1 260 ? -20.065 18.539 15.028 1.00 93.12 260 ARG A N 1
ATOM 2020 C CA . ARG A 1 260 ? -19.831 19.712 15.880 1.00 93.12 260 ARG A CA 1
ATOM 2021 C C . ARG A 1 260 ? -19.048 19.375 17.136 1.00 93.12 260 ARG A C 1
ATOM 2023 O O . ARG A 1 260 ? -18.424 20.276 17.691 1.00 93.12 260 ARG A O 1
ATOM 2030 N N . THR A 1 261 ? -19.070 18.119 17.574 1.00 94.62 261 THR A N 1
ATOM 2031 C CA . THR A 1 261 ? -18.385 17.685 18.796 1.00 94.62 261 THR A CA 1
ATOM 2032 C C . THR A 1 261 ? -17.211 16.748 18.489 1.00 94.62 261 THR A C 1
ATOM 2034 O O . THR A 1 261 ? -17.206 16.080 17.450 1.00 94.62 261 THR A O 1
ATOM 2037 N N . PRO A 1 262 ? -16.205 16.669 19.380 1.00 93.56 262 PRO A N 1
ATOM 2038 C CA . PRO A 1 262 ? -15.125 15.692 19.255 1.00 93.56 262 PRO A CA 1
ATOM 2039 C C . PRO A 1 262 ? -15.637 14.246 19.192 1.00 93.56 262 PRO A C 1
ATOM 2041 O O . PRO A 1 262 ? -15.165 13.478 18.360 1.00 93.56 262 PRO A O 1
ATOM 2044 N N . ASP A 1 263 ? -16.654 13.901 19.985 1.00 92.75 263 ASP A N 1
ATOM 2045 C CA . ASP A 1 263 ? -17.251 12.559 19.980 1.00 92.75 263 ASP A CA 1
ATOM 2046 C C . ASP A 1 263 ? -17.921 12.232 18.633 1.00 92.75 263 ASP A C 1
ATOM 2048 O O . ASP A 1 263 ? -17.687 11.167 18.069 1.00 92.75 263 ASP A O 1
ATOM 2052 N N . GLU A 1 264 ? -18.670 13.174 18.043 1.00 95.56 264 GLU A N 1
ATOM 2053 C CA . GLU A 1 264 ? -19.263 12.984 16.709 1.00 95.56 264 GLU A CA 1
ATOM 2054 C C . GLU A 1 264 ? -18.193 12.788 15.624 1.00 95.56 264 GLU A C 1
ATOM 2056 O O . GLU A 1 264 ? -18.392 12.024 14.677 1.00 95.56 264 GLU A O 1
ATOM 2061 N N . ARG A 1 265 ? -17.047 13.475 15.740 1.00 94.69 265 ARG A N 1
ATOM 2062 C CA . ARG A 1 265 ? -15.911 13.279 14.826 1.00 94.69 265 ARG A CA 1
ATOM 2063 C C . ARG A 1 265 ? -15.273 11.905 15.033 1.00 94.69 265 ARG A C 1
ATOM 2065 O O . ARG A 1 265 ? -15.007 11.218 14.046 1.00 94.69 265 ARG A O 1
ATOM 2072 N N . ALA A 1 266 ? -15.073 11.482 16.280 1.00 94.56 266 ALA A N 1
ATOM 2073 C CA . ALA A 1 266 ? -14.561 10.155 16.621 1.00 94.56 266 ALA A CA 1
ATOM 2074 C C . ALA A 1 266 ? -15.450 9.034 16.061 1.00 94.56 266 ALA A C 1
ATOM 2076 O O . ALA A 1 266 ? -14.934 8.119 15.419 1.00 94.56 266 ALA A O 1
ATOM 2077 N N . ASP A 1 267 ? -16.775 9.149 16.186 1.00 95.75 267 ASP A N 1
ATOM 2078 C CA . ASP A 1 267 ? -17.742 8.183 15.639 1.00 95.75 267 ASP A CA 1
ATOM 2079 C C . ASP A 1 267 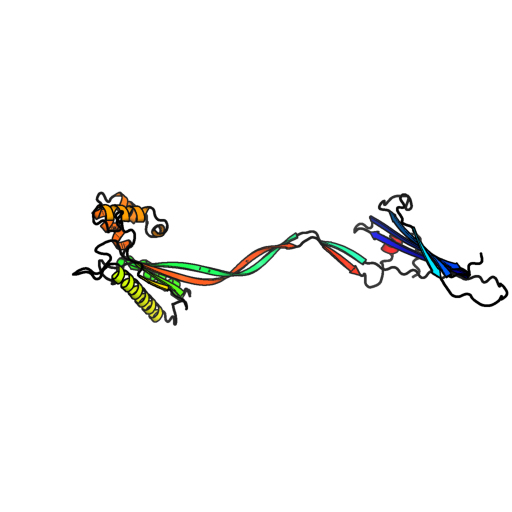? -17.649 8.026 14.111 1.00 95.75 267 ASP A C 1
ATOM 2081 O O . ASP A 1 267 ? -18.047 7.000 13.548 1.00 95.75 267 ASP A O 1
ATOM 2085 N N . ILE A 1 268 ? -17.123 9.037 13.416 1.00 96.69 268 ILE A N 1
ATOM 2086 C CA . ILE A 1 268 ? -16.890 8.999 11.971 1.00 96.69 268 ILE A CA 1
ATOM 2087 C C . ILE A 1 268 ? -15.497 8.443 11.646 1.00 96.69 268 ILE A C 1
ATOM 2089 O O . ILE A 1 268 ? -15.371 7.631 10.728 1.00 96.69 268 ILE A O 1
ATOM 2093 N N . VAL A 1 269 ? -14.461 8.882 12.366 1.00 97.31 269 VAL A N 1
ATOM 2094 C CA . VAL A 1 269 ? -13.050 8.604 12.041 1.00 97.31 269 VAL A CA 1
ATOM 2095 C C . VAL A 1 269 ? -12.578 7.264 12.593 1.00 97.31 269 VAL A C 1
ATOM 2097 O O . VAL A 1 269 ? -11.971 6.482 11.864 1.00 97.31 269 VAL A O 1
ATOM 2100 N N . TYR A 1 270 ? -12.868 6.950 13.855 1.00 97.38 270 TYR A N 1
ATOM 2101 C CA . TYR A 1 270 ? -12.335 5.757 14.514 1.00 97.38 270 TYR A CA 1
ATOM 2102 C C . TYR A 1 270 ? -12.685 4.440 13.816 1.00 97.38 270 TYR A C 1
ATOM 2104 O O . TYR A 1 270 ? -11.783 3.612 13.678 1.00 97.38 270 TYR A O 1
ATOM 2112 N N . PRO A 1 271 ? -13.902 4.226 13.274 1.00 98.19 271 PRO A N 1
ATOM 2113 C CA . PRO A 1 271 ? -14.180 3.035 12.471 1.00 98.19 271 PRO A CA 1
ATOM 2114 C C . PRO A 1 271 ? -13.231 2.852 11.276 1.00 98.19 271 PRO A C 1
ATOM 2116 O O . PRO A 1 271 ? -12.961 1.719 10.887 1.00 98.19 271 PRO A O 1
ATOM 2119 N N . LEU A 1 272 ? -12.702 3.945 10.714 1.00 98.00 272 LEU A N 1
ATOM 2120 C CA . LEU A 1 272 ? -11.754 3.912 9.598 1.00 98.00 272 LEU A CA 1
ATOM 2121 C C . LEU A 1 272 ? -10.299 3.736 10.050 1.00 98.00 272 LEU A C 1
ATOM 2123 O O . LEU A 1 272 ? -9.488 3.262 9.259 1.00 98.00 272 LEU A O 1
ATOM 2127 N N . LEU A 1 273 ? -9.964 4.080 11.297 1.00 98.19 273 LEU A N 1
ATOM 2128 C CA . LEU A 1 273 ? -8.641 3.828 11.889 1.00 98.19 273 LEU A CA 1
ATOM 2129 C C . LEU A 1 273 ? -8.493 2.391 12.404 1.00 98.19 273 LEU A C 1
ATOM 2131 O O . LEU A 1 273 ? -7.395 1.839 12.436 1.00 98.19 273 LEU A O 1
ATOM 2135 N N . ARG A 1 274 ? -9.604 1.748 12.780 1.00 98.25 274 ARG A N 1
ATOM 2136 C CA . ARG A 1 274 ? -9.654 0.333 13.169 1.00 98.25 274 ARG A CA 1
ATOM 2137 C C . ARG A 1 274 ? -9.503 -0.559 11.937 1.00 98.25 274 ARG A C 1
ATOM 2139 O O . ARG A 1 274 ? -10.483 -1.140 11.472 1.00 98.25 274 ARG A O 1
ATOM 2146 N N . ARG A 1 275 ? -8.299 -0.651 11.377 1.00 98.44 275 ARG A N 1
ATOM 2147 C CA . ARG A 1 275 ? -8.084 -1.295 10.075 1.00 98.44 275 ARG A CA 1
ATOM 2148 C C . ARG A 1 275 ? -6.818 -2.134 9.986 1.00 98.44 275 ARG A C 1
ATOM 2150 O O . ARG A 1 275 ? -5.926 -2.022 10.813 1.00 98.44 275 ARG A O 1
ATOM 2157 N N . ALA A 1 276 ? -6.727 -2.935 8.934 1.00 98.75 276 ALA A N 1
ATOM 2158 C CA . ALA A 1 276 ? -5.507 -3.570 8.469 1.00 98.75 276 ALA A CA 1
ATOM 2159 C C . ALA A 1 276 ? -5.259 -3.136 7.024 1.00 98.75 276 ALA A C 1
ATOM 2161 O O . ALA A 1 276 ? -6.156 -3.248 6.188 1.00 98.75 276 ALA A O 1
ATOM 2162 N N . ALA A 1 277 ? -4.062 -2.628 6.744 1.00 98.56 277 ALA A N 1
ATOM 2163 C CA . ALA A 1 277 ? -3.613 -2.259 5.410 1.00 98.56 277 ALA A CA 1
ATOM 2164 C C . ALA A 1 277 ? -2.906 -3.453 4.766 1.00 98.56 277 ALA A C 1
ATOM 2166 O O . ALA A 1 277 ? -1.890 -3.919 5.279 1.00 98.56 277 ALA A O 1
ATOM 2167 N N . ILE A 1 278 ? -3.451 -3.939 3.657 1.00 98.75 278 ILE A N 1
ATOM 2168 C CA . ILE A 1 278 ? -2.924 -5.053 2.873 1.00 98.75 278 ILE A CA 1
ATOM 2169 C C . ILE A 1 278 ? -2.289 -4.465 1.622 1.00 98.75 278 ILE A C 1
ATOM 2171 O O . ILE A 1 278 ? -3.001 -4.006 0.727 1.00 98.75 278 ILE A O 1
ATOM 2175 N N . THR A 1 279 ? -0.963 -4.480 1.555 1.00 98.56 279 THR A N 1
ATOM 2176 C CA . THR A 1 279 ? -0.227 -4.065 0.362 1.00 98.56 279 THR A CA 1
ATOM 2177 C C . THR A 1 279 ? 0.017 -5.279 -0.522 1.00 98.56 279 THR A C 1
ATOM 2179 O O . THR A 1 279 ? 0.433 -6.343 -0.059 1.00 98.56 279 THR A O 1
ATOM 2182 N N . LEU A 1 280 ? -0.262 -5.119 -1.810 1.00 98.44 280 LEU A N 1
ATOM 2183 C CA . LEU A 1 280 ? -0.095 -6.132 -2.831 1.00 98.44 280 LEU A CA 1
ATOM 2184 C C . LEU A 1 280 ? 0.860 -5.645 -3.906 1.00 98.44 280 LEU A C 1
ATOM 2186 O O . LEU A 1 280 ? 0.781 -4.496 -4.337 1.00 98.44 280 LEU A O 1
ATOM 2190 N N . THR A 1 281 ? 1.708 -6.541 -4.395 1.00 97.81 281 THR A N 1
ATOM 2191 C CA . THR A 1 281 ? 2.651 -6.251 -5.468 1.00 97.81 281 THR A CA 1
ATOM 2192 C C . THR A 1 281 ? 2.545 -7.250 -6.609 1.00 97.81 281 THR A C 1
ATOM 2194 O O . THR A 1 281 ? 2.188 -8.417 -6.429 1.00 97.81 281 THR A O 1
ATOM 2197 N N . ARG A 1 282 ? 2.849 -6.775 -7.817 1.00 95.88 282 ARG A N 1
ATOM 2198 C CA . ARG A 1 282 ? 2.986 -7.604 -9.015 1.00 95.88 282 ARG A CA 1
ATOM 2199 C C . ARG A 1 282 ? 4.103 -7.049 -9.880 1.00 95.88 282 ARG A C 1
ATOM 2201 O O . ARG A 1 282 ? 4.099 -5.864 -10.206 1.00 95.88 282 ARG A O 1
ATOM 2208 N N . THR A 1 283 ? 5.032 -7.903 -10.286 1.00 93.38 283 THR A N 1
ATOM 2209 C CA . THR A 1 283 ? 6.022 -7.546 -11.304 1.00 93.38 283 THR A CA 1
ATOM 2210 C C . THR A 1 283 ? 5.417 -7.799 -12.676 1.00 93.38 283 THR A C 1
ATOM 2212 O O . THR A 1 283 ? 5.000 -8.917 -12.976 1.00 93.38 283 THR A O 1
ATOM 2215 N N . GLN A 1 284 ? 5.358 -6.763 -13.509 1.00 92.62 284 GLN A N 1
ATOM 2216 C CA . GLN A 1 284 ? 4.887 -6.859 -14.886 1.00 92.62 284 GLN A CA 1
ATOM 2217 C C . GLN A 1 284 ? 5.998 -6.436 -15.845 1.00 92.62 284 GLN A C 1
ATOM 2219 O O . GLN A 1 284 ? 6.642 -5.406 -15.649 1.00 92.62 284 GLN A O 1
ATOM 2224 N N . ARG A 1 285 ? 6.192 -7.213 -16.913 1.00 91.31 285 ARG A N 1
ATOM 2225 C CA . ARG A 1 285 ? 7.023 -6.803 -18.049 1.00 91.31 285 ARG A CA 1
ATOM 2226 C C . ARG A 1 285 ? 6.244 -5.834 -18.922 1.00 91.31 285 ARG A C 1
ATOM 2228 O O . ARG A 1 285 ? 5.132 -6.143 -19.348 1.00 91.31 285 ARG A O 1
ATOM 2235 N N . VAL A 1 286 ? 6.825 -4.667 -19.159 1.00 92.44 286 VAL A N 1
ATOM 2236 C CA . VAL A 1 286 ? 6.248 -3.602 -19.977 1.00 92.44 286 VAL A CA 1
ATOM 2237 C C . VAL A 1 286 ? 7.239 -3.252 -21.079 1.00 92.44 286 VAL A C 1
ATOM 2239 O O . VAL A 1 286 ? 8.443 -3.156 -20.842 1.00 92.44 286 VAL A O 1
ATOM 2242 N N . THR A 1 287 ? 6.732 -3.069 -22.294 1.00 93.06 287 THR A N 1
ATOM 2243 C CA . THR A 1 287 ? 7.521 -2.565 -23.418 1.00 93.06 287 THR A CA 1
ATOM 2244 C C . THR A 1 287 ? 7.547 -1.043 -23.367 1.00 93.06 287 THR A C 1
ATOM 2246 O O . THR A 1 287 ? 6.500 -0.399 -23.409 1.00 93.06 287 THR A O 1
ATOM 2249 N N . GLU A 1 288 ? 8.741 -0.465 -23.296 1.00 93.00 288 GLU A N 1
ATOM 2250 C CA . GLU A 1 288 ? 8.943 0.981 -23.260 1.00 93.00 288 GLU A CA 1
ATOM 2251 C C . GLU A 1 288 ? 9.773 1.461 -24.433 1.00 93.00 288 GLU A C 1
ATOM 2253 O O . GLU A 1 288 ? 10.795 0.860 -24.771 1.00 93.00 288 GLU A O 1
ATOM 2258 N N . SER A 1 289 ? 9.359 2.589 -25.002 1.00 90.75 289 SER A N 1
ATOM 2259 C CA . SER A 1 289 ? 10.139 3.311 -25.997 1.00 90.75 289 SER A CA 1
ATOM 2260 C C . SER A 1 289 ? 11.202 4.169 -25.315 1.00 90.75 289 SER A C 1
ATOM 2262 O O . SER A 1 289 ? 10.902 4.913 -24.382 1.00 90.75 289 SER A O 1
ATOM 2264 N N . PHE A 1 290 ? 12.434 4.104 -25.807 1.00 91.12 290 PHE A N 1
ATOM 2265 C CA . PHE A 1 290 ? 13.516 5.005 -25.433 1.00 91.12 290 PHE A CA 1
ATOM 2266 C C . PHE A 1 290 ? 14.181 5.571 -26.687 1.00 91.12 290 PHE A C 1
ATOM 2268 O O . PHE A 1 290 ? 14.164 4.957 -27.757 1.00 91.12 290 PHE A O 1
ATOM 2275 N N . THR A 1 291 ? 14.753 6.762 -26.551 1.00 92.88 291 THR A N 1
ATOM 2276 C CA . THR A 1 291 ? 15.511 7.407 -27.621 1.00 92.88 291 THR A CA 1
ATOM 2277 C C . THR A 1 291 ? 16.977 7.039 -27.468 1.00 92.88 291 THR A C 1
ATOM 2279 O O . THR A 1 291 ? 17.586 7.324 -26.439 1.00 92.88 291 THR A O 1
ATOM 2282 N N . GLU A 1 292 ? 17.536 6.392 -28.484 1.00 92.44 292 GLU A N 1
ATOM 2283 C CA . GLU A 1 292 ? 18.964 6.116 -28.582 1.00 92.44 292 GLU A CA 1
ATOM 2284 C C . GLU A 1 292 ? 19.605 7.139 -29.516 1.00 92.44 292 GLU A C 1
ATOM 2286 O O . GLU A 1 292 ? 19.174 7.308 -30.660 1.00 92.44 292 GLU A O 1
ATOM 2291 N N . GLU A 1 293 ? 20.635 7.826 -29.031 1.00 89.81 293 GLU A N 1
ATOM 2292 C CA . GLU A 1 293 ? 21.436 8.717 -29.861 1.00 89.81 293 GLU A CA 1
ATOM 2293 C C . GLU A 1 293 ? 22.512 7.903 -30.572 1.00 89.81 293 GLU A C 1
ATOM 2295 O O . GLU A 1 293 ? 23.423 7.356 -29.950 1.00 89.81 293 GLU A O 1
ATOM 2300 N N . ILE A 1 294 ? 22.403 7.813 -31.895 1.00 90.44 294 ILE A N 1
ATOM 2301 C CA . ILE A 1 294 ? 23.441 7.226 -32.732 1.00 90.44 294 ILE A CA 1
ATOM 2302 C C . ILE A 1 294 ? 24.398 8.361 -33.106 1.00 90.44 294 ILE A C 1
ATOM 2304 O O . ILE A 1 294 ? 23.963 9.294 -33.789 1.00 90.44 294 ILE A O 1
ATOM 2308 N N . PRO A 1 295 ? 25.675 8.318 -32.681 1.00 87.62 295 PRO A N 1
ATOM 2309 C CA . PRO A 1 295 ? 26.627 9.371 -32.998 1.00 87.62 295 PRO A CA 1
ATOM 2310 C C . PRO A 1 295 ? 26.941 9.391 -34.495 1.00 87.62 295 PRO A C 1
ATOM 2312 O O . PRO A 1 295 ? 26.823 8.376 -35.190 1.00 87.62 295 PRO A O 1
ATOM 2315 N N . ALA A 1 296 ? 27.383 10.555 -34.972 1.00 85.44 296 ALA A N 1
ATOM 2316 C CA . ALA A 1 296 ? 27.884 10.687 -36.330 1.00 85.44 296 ALA A CA 1
ATOM 2317 C C . ALA A 1 296 ? 29.089 9.758 -36.542 1.00 85.44 296 ALA A C 1
ATOM 2319 O O . ALA A 1 296 ? 29.940 9.622 -35.657 1.00 85.44 296 ALA A O 1
ATOM 2320 N N . ARG A 1 297 ? 29.166 9.115 -37.709 1.00 83.56 297 ARG A N 1
ATOM 2321 C CA . ARG A 1 297 ? 30.295 8.252 -38.076 1.00 83.56 297 ARG A CA 1
ATOM 2322 C C . ARG A 1 297 ? 30.571 8.291 -39.572 1.00 83.56 297 ARG A C 1
ATOM 2324 O O . ARG A 1 297 ? 29.661 8.520 -40.363 1.00 83.56 297 ARG A O 1
ATOM 2331 N N . ILE A 1 298 ? 31.813 7.989 -39.929 1.00 79.81 298 ILE A N 1
ATOM 2332 C CA . ILE A 1 298 ? 32.249 7.798 -41.311 1.00 79.81 298 ILE A CA 1
ATOM 2333 C C . ILE A 1 298 ? 32.367 6.295 -41.549 1.00 79.81 298 ILE A C 1
ATOM 2335 O O . ILE A 1 298 ? 33.118 5.607 -40.854 1.00 79.81 298 ILE A O 1
ATOM 2339 N N . GLU A 1 299 ? 31.613 5.770 -42.509 1.00 82.81 299 GLU A N 1
ATOM 2340 C CA . GLU A 1 299 ? 31.778 4.394 -42.973 1.00 82.81 299 GLU A CA 1
ATOM 2341 C C . GLU A 1 299 ? 32.709 4.375 -44.185 1.00 82.81 299 GLU A C 1
ATOM 2343 O O . GLU A 1 299 ? 32.454 5.052 -45.179 1.00 82.81 299 GLU A O 1
ATOM 2348 N N . ARG A 1 300 ? 33.789 3.591 -44.095 1.00 83.44 300 ARG A N 1
ATOM 2349 C CA . ARG A 1 300 ? 34.743 3.372 -45.187 1.00 83.44 300 ARG A CA 1
ATOM 2350 C C . ARG A 1 300 ? 34.519 2.002 -45.794 1.00 83.44 300 ARG A C 1
ATOM 2352 O O . ARG A 1 300 ? 34.476 1.005 -45.071 1.00 83.44 300 ARG A O 1
ATOM 2359 N N . ARG A 1 301 ? 34.406 1.941 -47.116 1.00 79.12 301 ARG A N 1
ATOM 2360 C CA . ARG A 1 301 ? 34.279 0.687 -47.855 1.00 79.12 301 ARG A CA 1
ATOM 2361 C C . ARG A 1 301 ? 35.293 0.638 -48.986 1.00 79.12 301 ARG A C 1
ATOM 2363 O O . ARG A 1 301 ? 35.287 1.508 -49.851 1.00 79.12 301 ARG A O 1
ATOM 2370 N N . ASP A 1 302 ? 36.102 -0.416 -49.013 1.00 79.44 302 ASP A N 1
ATOM 2371 C CA . ASP A 1 302 ? 36.964 -0.695 -50.160 1.00 79.44 302 ASP A CA 1
ATOM 2372 C C . ASP A 1 302 ? 36.104 -1.013 -51.389 1.00 79.44 302 ASP A C 1
ATOM 2374 O O . ASP A 1 302 ? 35.179 -1.837 -51.334 1.00 79.44 302 ASP A O 1
ATOM 2378 N N . ILE A 1 303 ? 36.412 -0.371 -52.515 1.00 75.38 303 ILE A N 1
ATOM 2379 C CA . ILE A 1 303 ? 35.739 -0.658 -53.780 1.00 75.38 303 ILE A CA 1
ATOM 2380 C C . ILE A 1 303 ? 36.355 -1.931 -54.370 1.00 75.38 303 ILE A C 1
ATOM 2382 O O . ILE A 1 303 ? 37.433 -1.925 -54.969 1.00 75.38 303 ILE A O 1
ATOM 2386 N N . LEU A 1 304 ? 35.661 -3.055 -54.174 1.00 64.88 304 LEU A N 1
ATOM 2387 C CA . LEU A 1 304 ? 36.027 -4.340 -54.767 1.00 64.88 304 LEU A CA 1
ATOM 2388 C C . LEU A 1 304 ? 35.945 -4.234 -56.297 1.00 64.88 304 LEU A C 1
ATOM 2390 O O . LEU A 1 304 ? 34.862 -4.049 -56.845 1.00 64.88 304 LEU A O 1
ATOM 2394 N N . GLY A 1 305 ? 37.089 -4.360 -56.973 1.00 67.62 305 GLY A N 1
ATOM 2395 C CA . GLY A 1 305 ? 37.201 -4.211 -58.431 1.00 67.62 305 GLY A CA 1
ATOM 2396 C C . GLY A 1 305 ? 38.067 -3.034 -58.893 1.00 67.62 305 GLY A C 1
ATOM 2397 O O . GLY A 1 305 ? 38.312 -2.919 -60.089 1.00 67.62 305 GLY A O 1
ATOM 2398 N N . GLY A 1 306 ? 38.586 -2.219 -57.967 1.00 68.88 306 GLY A N 1
ATOM 2399 C CA . GLY A 1 306 ? 39.431 -1.064 -58.285 1.00 68.88 306 GLY A CA 1
ATOM 2400 C C . GLY A 1 306 ? 38.634 0.230 -58.461 1.00 68.88 306 GLY A C 1
ATOM 2401 O O . GLY A 1 306 ? 37.414 0.257 -58.318 1.00 68.88 306 GLY A O 1
ATOM 2402 N N . CYS A 1 307 ? 39.342 1.326 -58.725 1.00 71.88 307 CYS A N 1
ATOM 2403 C CA . CYS A 1 307 ? 38.731 2.638 -58.918 1.00 71.88 307 CYS A CA 1
ATOM 2404 C C . CYS A 1 307 ? 37.916 2.703 -60.223 1.00 71.88 307 CYS A C 1
ATOM 2406 O O . CYS A 1 307 ? 38.444 2.317 -61.270 1.00 71.88 307 CYS A O 1
ATOM 2408 N N . PRO A 1 308 ? 36.676 3.228 -60.201 1.00 77.81 308 PRO A N 1
ATOM 2409 C CA . PRO A 1 308 ? 35.918 3.494 -61.420 1.00 77.81 308 PRO A CA 1
ATOM 2410 C C . PRO A 1 308 ? 36.698 4.397 -62.405 1.00 77.81 308 PRO A C 1
ATOM 2412 O O . PRO A 1 308 ? 37.363 5.339 -61.962 1.00 77.81 308 PRO A O 1
ATOM 2415 N N . PRO A 1 309 ? 36.655 4.137 -63.728 1.00 72.06 309 PRO A N 1
ATOM 2416 C CA . PRO A 1 309 ? 37.449 4.877 -64.717 1.00 72.06 309 PRO A CA 1
ATOM 2417 C C . PRO A 1 309 ? 37.179 6.386 -64.751 1.00 72.06 309 PRO A C 1
ATOM 2419 O O . PRO A 1 309 ? 38.099 7.173 -64.944 1.00 72.06 309 PRO A O 1
ATOM 2422 N N . ASP A 1 310 ? 35.932 6.791 -64.533 1.00 67.50 310 ASP A N 1
ATOM 2423 C CA . ASP A 1 310 ? 35.478 8.181 -64.444 1.00 67.50 310 ASP A CA 1
ATOM 2424 C C . ASP A 1 310 ? 36.076 8.912 -63.234 1.00 67.50 310 ASP A C 1
ATOM 2426 O O . ASP A 1 310 ? 36.481 10.071 -63.346 1.00 67.50 310 ASP A O 1
ATOM 2430 N N . ILE A 1 311 ? 36.224 8.216 -62.106 1.00 68.19 311 ILE A N 1
ATOM 2431 C CA . ILE A 1 311 ? 36.888 8.732 -60.901 1.00 68.19 311 ILE A CA 1
ATOM 2432 C C . ILE A 1 311 ? 38.392 8.886 -61.136 1.00 68.19 311 ILE A C 1
ATOM 2434 O O . ILE A 1 311 ? 38.961 9.932 -60.821 1.00 68.19 311 ILE A O 1
ATOM 2438 N N . ILE A 1 312 ? 39.031 7.886 -61.756 1.00 64.00 312 ILE A N 1
ATOM 2439 C CA . ILE A 1 312 ? 40.450 7.967 -62.136 1.00 64.00 312 ILE A CA 1
ATOM 2440 C C . ILE A 1 312 ? 40.674 9.137 -63.096 1.00 64.00 312 ILE A C 1
ATOM 2442 O O . ILE A 1 312 ? 41.610 9.904 -62.905 1.00 64.00 312 ILE A O 1
ATOM 2446 N N . GLN A 1 313 ? 39.824 9.292 -64.112 1.00 64.88 313 GLN A N 1
ATOM 2447 C CA . GLN A 1 313 ? 39.955 10.347 -65.116 1.00 64.88 313 GLN A CA 1
ATOM 2448 C C . GLN A 1 313 ? 39.704 11.743 -64.533 1.00 64.88 313 GLN A C 1
ATOM 2450 O O . GLN A 1 313 ? 40.347 12.702 -64.954 1.00 64.88 313 GLN A O 1
ATOM 2455 N N . SER A 1 314 ? 38.810 11.859 -63.551 1.00 61.34 314 SER A N 1
ATOM 2456 C CA . SER A 1 314 ? 38.528 13.129 -62.873 1.00 61.34 314 SER A CA 1
ATOM 2457 C C . SER A 1 314 ? 39.659 13.536 -61.922 1.00 61.34 314 SER A C 1
ATOM 2459 O O . SER A 1 314 ? 40.073 14.692 -61.930 1.00 61.34 314 SER A O 1
ATOM 2461 N N . ALA A 1 315 ? 40.209 12.593 -61.147 1.00 58.56 315 ALA A N 1
ATOM 2462 C CA . ALA A 1 315 ? 41.333 12.853 -60.239 1.00 58.56 315 ALA A CA 1
ATOM 2463 C C . ALA A 1 315 ? 42.680 12.985 -60.972 1.00 58.56 315 ALA A C 1
ATOM 2465 O O . ALA A 1 315 ? 43.541 13.775 -60.586 1.00 58.56 315 ALA A O 1
ATOM 2466 N N . PHE A 1 316 ? 42.864 12.221 -62.050 1.00 64.69 316 PHE A N 1
ATOM 2467 C CA . PHE A 1 316 ? 44.093 12.152 -62.835 1.00 64.69 316 PHE A CA 1
ATOM 2468 C C . PHE A 1 316 ? 43.781 12.307 -64.332 1.00 64.69 316 PHE A C 1
ATOM 2470 O O . PHE A 1 316 ? 43.842 11.331 -65.082 1.00 64.69 316 PHE A O 1
ATOM 2477 N N . PRO A 1 317 ? 43.526 13.535 -64.823 1.00 55.59 317 PRO A N 1
ATOM 2478 C CA . PRO A 1 317 ? 43.120 13.783 -66.215 1.00 55.59 317 PRO A CA 1
ATOM 2479 C C . PRO A 1 317 ? 44.132 13.311 -67.268 1.00 55.59 317 PRO A C 1
ATOM 2481 O O . PRO A 1 317 ? 43.789 13.109 -68.430 1.00 55.59 317 PRO A O 1
ATOM 2484 N N . GLN A 1 318 ? 45.395 13.149 -66.863 1.00 56.50 318 GLN A N 1
ATOM 2485 C CA . GLN A 1 318 ? 46.500 12.688 -67.706 1.00 56.50 318 GLN A CA 1
ATOM 2486 C C . GLN A 1 318 ? 46.733 11.167 -67.618 1.00 56.50 318 GLN A C 1
ATOM 2488 O O . GLN A 1 318 ? 47.603 10.642 -68.319 1.00 56.50 318 GLN A O 1
ATOM 2493 N N . ALA A 1 319 ? 45.992 10.447 -66.766 1.00 55.62 319 ALA A N 1
ATOM 2494 C CA . ALA A 1 319 ? 46.091 8.998 -66.658 1.00 55.62 319 ALA A CA 1
ATOM 2495 C C . ALA A 1 319 ? 45.593 8.351 -67.955 1.00 55.62 319 ALA A C 1
ATOM 2497 O O . ALA A 1 319 ? 44.421 8.439 -68.320 1.00 55.62 319 ALA A O 1
ATOM 2498 N N . ARG A 1 320 ? 46.496 7.680 -68.675 1.00 53.22 320 ARG A N 1
ATOM 2499 C CA . ARG A 1 320 ? 46.120 6.862 -69.830 1.00 53.22 320 ARG A CA 1
ATOM 2500 C C . ARG A 1 320 ? 45.482 5.575 -69.323 1.00 53.22 320 ARG A C 1
ATOM 2502 O O . ARG A 1 320 ? 46.190 4.620 -69.015 1.00 53.22 320 ARG A O 1
ATOM 2509 N N . ILE A 1 321 ? 44.156 5.553 -69.249 1.00 48.75 321 ILE A N 1
ATOM 2510 C CA . ILE A 1 321 ? 43.391 4.331 -68.990 1.00 48.75 321 ILE A CA 1
ATOM 2511 C C . ILE A 1 321 ? 43.588 3.430 -70.216 1.00 48.75 321 ILE A C 1
ATOM 2513 O O . ILE A 1 321 ? 43.012 3.671 -71.275 1.00 48.75 321 ILE A O 1
ATOM 2517 N N . SER A 1 322 ? 44.494 2.457 -70.114 1.00 44.31 322 SER A N 1
ATOM 2518 C CA . SER A 1 322 ? 44.579 1.391 -71.115 1.00 44.31 322 SER A CA 1
ATOM 2519 C C . SER A 1 322 ? 43.470 0.376 -70.816 1.00 44.31 322 SER A C 1
ATOM 2521 O O . SER A 1 322 ? 43.287 0.066 -69.638 1.00 44.31 322 SER A O 1
ATOM 2523 N N . PRO A 1 323 ? 42.712 -0.075 -71.831 1.00 40.69 323 PRO A N 1
ATOM 2524 C CA . PRO A 1 323 ? 41.582 -0.987 -71.654 1.00 40.69 323 PRO A CA 1
ATOM 2525 C C . PRO A 1 323 ? 41.979 -2.357 -71.101 1.00 40.69 323 PRO A C 1
ATOM 2527 O O . PRO A 1 323 ? 43.137 -2.784 -71.332 1.00 40.69 323 PRO A O 1
#

pLDDT: mean 78.12, std 22.49, range [29.19, 98.81]

Radius of gyration: 45.89 Å; chains: 1; bounding box: 108×49×105 Å